Protein AF-A0A443SQJ3-F1 (afdb_monomer)

pLDDT: mean 76.63, std 19.07, range [29.03, 96.94]

Structure (mmCIF, N/CA/C/O backbone):
data_AF-A0A443SQJ3-F1
#
_entry.id   AF-A0A443SQJ3-F1
#
loop_
_atom_site.group_PDB
_atom_site.id
_atom_site.type_symbol
_atom_site.label_atom_id
_atom_site.label_alt_id
_atom_site.label_comp_id
_atom_site.label_asym_id
_atom_site.label_entity_id
_atom_site.label_seq_id
_atom_site.pdbx_PDB_ins_code
_atom_site.Cartn_x
_atom_site.Cartn_y
_atom_site.Cartn_z
_atom_site.occupancy
_atom_site.B_iso_or_equiv
_atom_site.auth_seq_id
_atom_site.auth_comp_id
_atom_site.auth_asym_id
_atom_site.auth_atom_id
_atom_site.pdbx_PDB_model_num
ATOM 1 N N . ILE A 1 1 ? -38.646 -30.887 42.861 1.00 41.41 1 ILE A N 1
ATOM 2 C CA . ILE A 1 1 ? -37.937 -29.645 42.473 1.00 41.41 1 ILE A CA 1
ATOM 3 C C . ILE A 1 1 ? -37.355 -29.919 41.101 1.00 41.41 1 ILE A C 1
ATOM 5 O O . ILE A 1 1 ? -36.370 -30.635 40.995 1.00 41.41 1 ILE A O 1
ATOM 9 N N . ASP A 1 2 ? -38.079 -29.500 40.069 1.00 46.09 2 ASP A N 1
ATOM 10 C CA . ASP A 1 2 ? -37.746 -29.783 38.676 1.00 46.09 2 ASP A CA 1
ATOM 11 C C . ASP A 1 2 ? -36.575 -28.879 38.263 1.00 46.09 2 ASP A C 1
ATOM 13 O O . ASP A 1 2 ? -36.694 -27.649 38.228 1.00 46.09 2 ASP A O 1
ATOM 17 N N . SER A 1 3 ? -35.395 -29.471 38.081 1.00 52.53 3 SER A N 1
ATOM 18 C CA . SER A 1 3 ? -34.182 -28.743 37.728 1.00 52.53 3 SER A CA 1
ATOM 19 C C . SER A 1 3 ? -34.271 -28.334 36.261 1.00 52.53 3 SER A C 1
ATOM 21 O O . SER A 1 3 ? -34.024 -29.123 35.351 1.00 52.53 3 SER A O 1
ATOM 23 N N . LYS A 1 4 ? -34.632 -27.067 36.018 1.00 55.56 4 LYS A N 1
ATOM 24 C CA . LYS A 1 4 ? -34.579 -26.449 34.687 1.00 55.56 4 LYS A CA 1
ATOM 25 C C . LYS A 1 4 ? -33.174 -26.628 34.110 1.00 55.56 4 LYS A C 1
ATOM 27 O O . LYS A 1 4 ? -32.253 -25.881 34.434 1.00 55.56 4 LYS A O 1
ATOM 32 N N . LYS A 1 5 ? -33.021 -27.623 33.237 1.00 59.75 5 LYS A N 1
ATOM 33 C CA . LYS A 1 5 ? -31.816 -27.857 32.447 1.00 59.75 5 LYS A CA 1
ATOM 34 C C . LYS A 1 5 ? -31.675 -26.661 31.507 1.00 59.75 5 LYS A C 1
ATOM 36 O O . LYS A 1 5 ? -32.382 -26.564 30.504 1.00 59.75 5 LYS A O 1
ATOM 41 N N . GLY A 1 6 ? -30.835 -25.699 31.890 1.00 59.88 6 GLY A N 1
ATOM 42 C CA . GLY A 1 6 ? -30.544 -24.531 31.067 1.00 59.88 6 GLY A CA 1
ATOM 43 C C . GLY A 1 6 ? -30.129 -24.989 29.672 1.00 59.88 6 GLY A C 1
ATOM 44 O O . GLY A 1 6 ? -29.324 -25.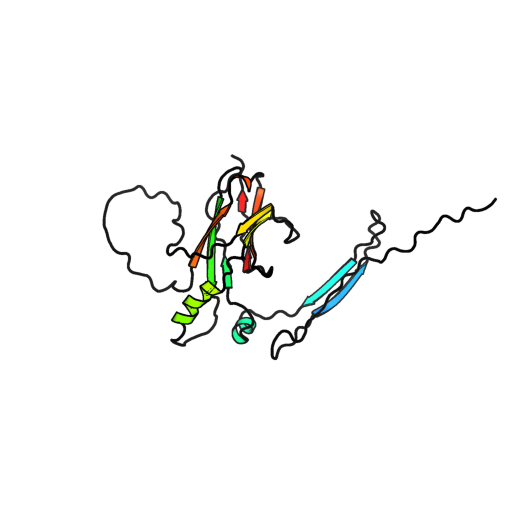913 29.540 1.00 59.88 6 GLY A O 1
ATOM 45 N N . ARG A 1 7 ? -30.715 -24.390 28.627 1.00 62.28 7 ARG A N 1
ATOM 46 C CA . ARG A 1 7 ? -30.318 -24.645 27.236 1.00 62.28 7 ARG A CA 1
ATOM 47 C C . ARG A 1 7 ? -28.832 -24.313 27.101 1.00 62.28 7 ARG A C 1
ATOM 49 O O . ARG A 1 7 ? -28.468 -23.145 27.013 1.00 62.28 7 ARG A O 1
ATOM 56 N N . SER A 1 8 ? -27.988 -25.339 27.100 1.00 61.91 8 SER A N 1
ATOM 57 C CA . SER A 1 8 ? -26.593 -25.194 26.707 1.00 61.91 8 SER A CA 1
ATOM 58 C C . SER A 1 8 ? -26.569 -24.806 25.231 1.00 61.91 8 SER A C 1
ATOM 60 O O . SER A 1 8 ? -27.246 -25.432 24.406 1.00 61.91 8 SER A O 1
ATOM 62 N N . ARG A 1 9 ? -25.865 -23.719 24.906 1.00 64.25 9 ARG A N 1
ATOM 63 C CA . ARG A 1 9 ? -25.652 -23.319 23.514 1.00 64.25 9 ARG A CA 1
ATOM 64 C C . ARG A 1 9 ? -24.856 -24.423 22.824 1.00 64.25 9 ARG A C 1
ATOM 66 O O . ARG A 1 9 ? -23.952 -25.004 23.420 1.00 64.25 9 ARG A O 1
ATOM 73 N N . ARG A 1 10 ? -25.193 -24.715 21.566 1.00 59.62 10 ARG A N 1
ATOM 74 C CA . ARG A 1 10 ? -24.329 -25.561 20.733 1.00 59.62 10 ARG A CA 1
ATOM 75 C C . ARG A 1 10 ? -22.951 -24.890 20.685 1.00 59.62 10 ARG A C 1
ATOM 77 O O . ARG A 1 10 ? -22.932 -23.671 20.511 1.00 59.62 10 ARG A O 1
ATOM 84 N N . PRO A 1 11 ? -21.841 -25.630 20.852 1.00 57.38 11 PRO A N 1
ATOM 85 C CA . PRO A 1 11 ? -20.515 -25.056 20.682 1.00 57.38 11 PRO A CA 1
ATOM 86 C C . PRO A 1 11 ? -20.463 -24.335 19.334 1.00 57.38 11 PRO A C 1
ATOM 88 O O . PRO A 1 11 ? -20.783 -24.936 18.305 1.00 57.38 11 PRO A O 1
ATOM 91 N N . ALA A 1 12 ? -20.145 -23.042 19.352 1.00 57.81 12 ALA A N 1
ATOM 92 C CA . ALA A 1 12 ? -19.834 -22.326 18.127 1.00 57.81 12 ALA A CA 1
ATOM 93 C C . ALA A 1 12 ? -18.580 -22.963 17.511 1.00 57.81 12 ALA A C 1
ATOM 95 O O . ALA A 1 12 ? -17.731 -23.502 18.227 1.00 57.81 12 ALA A O 1
ATOM 96 N N . PHE A 1 13 ? -18.484 -22.957 16.182 1.00 56.97 13 PHE A N 1
ATOM 97 C CA . PHE A 1 13 ? -17.264 -23.389 15.511 1.00 56.97 13 PHE A CA 1
ATOM 98 C C . PHE A 1 13 ? -16.096 -22.562 16.056 1.00 56.97 13 PHE A C 1
ATOM 100 O O . PHE A 1 13 ? -16.184 -21.339 16.106 1.00 56.97 13 PHE A O 1
ATOM 107 N N . THR A 1 14 ? -15.036 -23.232 16.508 1.00 64.31 14 THR A N 1
ATOM 108 C CA . THR A 1 14 ? -13.806 -22.562 16.936 1.00 64.31 14 THR A CA 1
ATOM 109 C C . THR A 1 14 ? -13.259 -21.730 15.784 1.00 64.31 14 THR A C 1
ATOM 111 O O . THR A 1 14 ? -13.355 -22.161 14.630 1.00 64.31 14 THR A O 1
ATOM 114 N N . ASP A 1 15 ? -12.636 -20.596 16.089 1.00 78.06 15 ASP A N 1
ATOM 115 C CA . ASP A 1 15 ? -11.872 -19.841 15.099 1.00 78.06 15 ASP A CA 1
ATOM 116 C C . ASP A 1 15 ? -10.777 -20.754 14.503 1.00 78.06 15 ASP A C 1
ATOM 118 O O . ASP A 1 15 ? -10.242 -21.642 15.182 1.00 78.06 15 ASP A O 1
ATOM 122 N N . ARG A 1 16 ? -10.500 -20.623 13.198 1.00 85.69 16 ARG A N 1
ATOM 123 C CA . ARG A 1 16 ? -9.554 -21.484 12.465 1.00 85.69 16 ARG A CA 1
ATOM 124 C C . ARG A 1 16 ? -8.682 -20.652 11.545 1.00 85.69 16 ARG A C 1
ATOM 126 O O . ARG A 1 16 ? -9.194 -19.836 10.786 1.00 85.69 16 ARG A O 1
ATOM 133 N N . ILE A 1 17 ? -7.385 -20.943 11.549 1.00 89.50 17 ILE A N 1
ATOM 134 C CA . ILE A 1 17 ? -6.459 -20.430 10.536 1.00 89.50 17 ILE A CA 1
ATOM 135 C C . ILE A 1 17 ? -6.407 -21.454 9.405 1.00 89.50 17 ILE A C 1
ATOM 137 O O . ILE A 1 17 ? -5.901 -22.563 9.578 1.00 89.50 17 ILE A O 1
ATOM 141 N N . LEU A 1 18 ? -6.967 -21.088 8.254 1.00 90.12 18 LEU A N 1
ATOM 142 C CA . LEU A 1 18 ? -6.898 -21.882 7.032 1.00 90.12 18 LEU A CA 1
ATOM 143 C C . LEU A 1 18 ? -5.793 -21.317 6.142 1.00 90.12 18 LEU A C 1
ATOM 145 O O . LEU A 1 18 ? -5.724 -20.111 5.926 1.00 90.12 18 LEU A O 1
ATOM 149 N N . TYR A 1 19 ? -4.950 -22.190 5.602 1.00 90.50 19 TYR A N 1
ATOM 150 C CA . TYR A 1 19 ? -3.896 -21.808 4.669 1.00 90.50 19 TYR A CA 1
ATOM 151 C C . TYR A 1 19 ? -3.825 -22.810 3.516 1.00 90.50 19 TYR A C 1
ATOM 153 O O . TYR A 1 19 ? -4.195 -23.978 3.653 1.00 90.50 19 TYR A O 1
ATOM 161 N N . ARG A 1 20 ? -3.354 -22.345 2.358 1.00 89.19 20 ARG A N 1
ATOM 162 C CA . ARG A 1 20 ? -3.164 -23.163 1.159 1.00 89.19 20 ARG A CA 1
ATOM 163 C C . ARG A 1 20 ? -1.848 -22.788 0.502 1.00 89.19 20 ARG A C 1
ATOM 165 O O . ARG A 1 20 ? -1.594 -21.619 0.238 1.00 89.19 20 ARG A O 1
ATOM 172 N N . VAL A 1 21 ? -1.049 -23.799 0.180 1.00 87.31 21 VAL A N 1
ATOM 173 C CA . VAL A 1 21 ? 0.125 -23.645 -0.681 1.00 87.31 21 VAL A CA 1
ATOM 174 C C . VAL A 1 21 ? -0.259 -24.107 -2.071 1.00 87.31 21 VAL A C 1
ATOM 176 O O . VAL A 1 21 ? -0.787 -25.205 -2.235 1.00 87.31 21 VAL A O 1
ATOM 179 N N . ASN A 1 22 ? 0.026 -23.286 -3.074 1.00 85.88 22 ASN A N 1
ATOM 180 C CA . ASN A 1 22 ? 0.014 -23.722 -4.461 1.00 85.88 22 ASN A CA 1
ATOM 181 C C . ASN A 1 22 ? 1.461 -24.084 -4.830 1.00 85.88 22 ASN A C 1
ATOM 183 O O . ASN A 1 22 ? 2.243 -23.188 -5.138 1.00 85.88 22 ASN A O 1
ATOM 187 N N . PRO A 1 23 ? 1.870 -25.366 -4.750 1.00 84.50 23 PRO A N 1
ATOM 188 C CA . PRO A 1 23 ? 3.271 -25.736 -4.928 1.00 84.50 23 PRO A CA 1
ATOM 189 C C . PRO A 1 23 ? 3.766 -25.495 -6.355 1.00 84.50 23 PRO A C 1
ATOM 191 O O . PRO A 1 23 ? 4.951 -25.279 -6.539 1.00 84.50 23 PRO A O 1
ATOM 194 N N . HIS A 1 24 ? 2.882 -25.503 -7.354 1.00 83.69 24 HIS A N 1
ATOM 195 C CA . HIS A 1 24 ? 3.236 -25.478 -8.777 1.00 83.69 24 HIS A CA 1
ATOM 196 C C . HIS A 1 24 ? 2.950 -24.131 -9.453 1.00 83.69 24 HIS A C 1
ATOM 198 O O . HIS A 1 24 ? 2.534 -24.100 -10.604 1.00 83.69 24 HIS A O 1
ATOM 204 N N . VAL A 1 25 ? 3.117 -23.020 -8.730 1.00 78.94 25 VAL A N 1
ATOM 205 C CA . VAL A 1 25 ? 2.960 -21.673 -9.316 1.00 78.94 25 VAL A CA 1
ATOM 206 C C . VAL A 1 25 ? 4.107 -21.350 -10.273 1.00 78.94 25 VAL A C 1
ATOM 208 O O . VAL A 1 25 ? 3.897 -20.673 -11.273 1.00 78.94 25 VAL A O 1
ATOM 211 N N . TYR A 1 26 ? 5.306 -21.860 -9.990 1.00 73.19 26 TYR A N 1
ATOM 212 C CA . TYR A 1 26 ? 6.505 -21.586 -10.768 1.00 73.19 26 TYR A CA 1
ATOM 213 C C . TYR A 1 26 ? 6.994 -22.845 -11.474 1.00 73.19 26 TYR A C 1
ATOM 215 O O . TYR A 1 26 ? 6.991 -23.939 -10.898 1.00 73.19 26 TYR A O 1
ATOM 223 N N . ASN A 1 27 ? 7.446 -22.679 -12.716 1.00 68.69 27 ASN A N 1
ATOM 224 C CA . ASN A 1 27 ? 8.119 -23.747 -13.444 1.00 68.69 27 ASN A CA 1
ATOM 225 C C . ASN A 1 27 ? 9.408 -24.112 -12.696 1.00 68.69 27 ASN A C 1
ATOM 227 O O . ASN A 1 27 ? 10.147 -23.238 -12.247 1.00 68.69 27 ASN A O 1
ATOM 231 N N . ASP A 1 28 ? 9.622 -25.411 -12.496 1.00 73.94 28 ASP A N 1
ATOM 232 C CA . ASP A 1 28 ? 10.800 -25.997 -11.842 1.00 73.94 28 ASP A CA 1
ATOM 233 C C . ASP A 1 28 ? 11.038 -25.635 -10.366 1.00 73.94 28 ASP A C 1
ATOM 235 O O . ASP A 1 28 ? 11.974 -26.159 -9.755 1.00 73.94 28 ASP A O 1
ATOM 239 N N . VAL A 1 29 ? 10.168 -24.833 -9.736 1.00 76.00 29 VAL A N 1
ATOM 240 C CA . VAL A 1 29 ? 10.267 -24.547 -8.300 1.00 76.00 29 VAL A CA 1
ATOM 241 C C . VAL A 1 29 ? 8.976 -24.828 -7.556 1.00 76.00 29 VAL A C 1
ATOM 243 O O . VAL A 1 29 ? 7.921 -24.267 -7.839 1.00 76.00 29 VAL A O 1
ATOM 246 N N . LYS A 1 30 ? 9.095 -25.672 -6.525 1.00 81.56 30 LYS A N 1
ATOM 247 C CA . LYS A 1 30 ? 7.986 -25.999 -5.636 1.00 81.56 30 LYS A CA 1
ATOM 248 C C . LYS A 1 30 ? 7.953 -25.076 -4.428 1.00 81.56 30 LYS A C 1
ATOM 250 O O . LYS A 1 30 ? 8.874 -25.090 -3.610 1.00 81.56 30 LYS A O 1
ATOM 255 N N . LEU A 1 31 ? 6.864 -24.325 -4.285 1.00 83.94 31 LEU A N 1
ATOM 256 C CA . LEU A 1 31 ? 6.596 -23.577 -3.059 1.00 83.94 31 LEU A CA 1
ATOM 257 C C . LEU A 1 31 ? 6.303 -24.541 -1.908 1.00 83.94 31 LEU A C 1
ATOM 259 O O . LEU A 1 31 ? 5.593 -25.535 -2.071 1.00 83.94 31 LEU A O 1
ATOM 263 N N . HIS A 1 32 ? 6.848 -24.228 -0.736 1.00 86.31 32 HIS A N 1
ATOM 264 C CA . HIS A 1 32 ? 6.658 -25.013 0.476 1.00 86.31 32 HIS A CA 1
ATOM 265 C C . HIS A 1 32 ? 6.460 -24.089 1.678 1.00 86.31 32 HIS A C 1
ATOM 267 O O . HIS A 1 32 ? 7.262 -23.185 1.917 1.00 86.31 32 HIS A O 1
ATOM 273 N N . MET A 1 33 ? 5.416 -24.365 2.454 1.00 90.56 33 MET A N 1
ATOM 274 C CA . MET A 1 33 ? 5.114 -23.714 3.726 1.00 90.56 33 MET A CA 1
ATOM 275 C C . MET A 1 33 ? 4.930 -24.805 4.770 1.00 90.56 33 MET A C 1
ATOM 277 O O . MET A 1 33 ? 4.185 -25.755 4.537 1.00 90.56 33 MET A O 1
ATOM 281 N N . ASN A 1 34 ? 5.609 -24.669 5.903 1.00 92.69 34 ASN A N 1
ATOM 282 C CA . ASN A 1 34 ? 5.476 -25.589 7.023 1.00 92.69 34 ASN A CA 1
ATOM 283 C C . ASN A 1 34 ? 4.782 -24.887 8.190 1.00 92.69 34 ASN A C 1
ATOM 285 O O . ASN A 1 34 ? 5.238 -23.821 8.596 1.00 92.69 34 ASN A O 1
ATOM 289 N N . GLN A 1 35 ? 3.724 -25.479 8.738 1.00 94.81 35 GLN A N 1
ATOM 290 C CA . GLN A 1 35 ? 3.142 -25.023 9.998 1.00 94.81 35 GLN A CA 1
ATOM 291 C C . GLN A 1 35 ? 3.982 -25.592 11.142 1.00 94.81 35 GLN A C 1
ATOM 293 O O . GLN A 1 35 ? 4.083 -26.806 11.295 1.00 94.81 35 GLN A O 1
ATOM 298 N N . LEU A 1 36 ? 4.626 -24.715 11.904 1.00 96.06 36 LEU A N 1
ATOM 299 C CA . LEU A 1 36 ? 5.490 -25.093 13.018 1.00 96.06 36 LEU A CA 1
ATOM 300 C C . LEU A 1 36 ? 4.695 -25.248 14.314 1.00 96.06 36 LEU A C 1
ATOM 302 O O . LEU A 1 36 ? 4.923 -26.190 15.065 1.00 96.06 36 LEU A O 1
ATOM 306 N N . GLU A 1 37 ? 3.755 -24.337 14.560 1.00 96.44 37 GLU A N 1
ATOM 307 C CA . GLU A 1 37 ? 2.953 -24.307 15.782 1.00 96.44 37 GLU A CA 1
ATOM 308 C C . GLU A 1 37 ? 1.511 -23.922 15.452 1.00 96.44 37 GLU A C 1
ATOM 310 O O . GLU A 1 37 ? 1.270 -23.142 14.530 1.00 96.44 37 GLU A O 1
ATOM 315 N N . TYR A 1 38 ? 0.559 -24.453 16.217 1.00 94.31 38 TYR A N 1
ATOM 316 C CA . TYR A 1 38 ? -0.837 -24.025 16.224 1.00 94.31 38 TYR A CA 1
ATOM 317 C C . TYR A 1 38 ? -1.342 -24.064 17.662 1.00 94.31 38 TYR A C 1
ATOM 319 O O . TYR A 1 38 ? -1.307 -25.118 18.301 1.00 94.31 38 TYR A O 1
ATOM 327 N N . ALA A 1 39 ? -1.811 -22.932 18.173 1.00 91.56 39 ALA A N 1
ATOM 328 C CA . ALA A 1 39 ? -2.245 -22.799 19.554 1.00 91.56 39 ALA A CA 1
ATOM 329 C C . ALA A 1 39 ? -3.611 -22.118 19.648 1.00 91.56 39 ALA A C 1
ATOM 331 O O . ALA A 1 39 ? -4.003 -21.316 18.803 1.00 91.56 39 ALA A O 1
ATOM 332 N N . SER A 1 40 ? -4.338 -22.451 20.708 1.00 89.56 40 SER A N 1
ATOM 333 C CA . SER A 1 40 ? -5.588 -21.800 21.096 1.00 89.56 40 SER A CA 1
ATOM 334 C C . SER A 1 40 ? -5.422 -21.173 22.473 1.00 89.56 40 SER A C 1
ATOM 336 O O . SER A 1 40 ? -4.954 -21.844 23.396 1.00 89.56 40 SER A O 1
ATOM 338 N N . HIS A 1 41 ? -5.859 -19.929 22.619 1.00 89.44 41 HIS A N 1
ATOM 339 C CA . HIS A 1 41 ? -5.626 -19.117 23.808 1.00 89.44 41 HIS A CA 1
ATOM 340 C C . HIS A 1 41 ? -6.865 -19.086 24.713 1.00 89.44 41 HIS A C 1
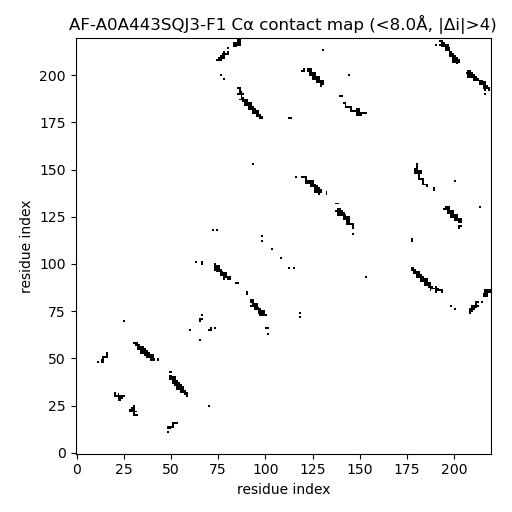ATOM 342 O O . HIS A 1 41 ? -7.711 -18.188 24.640 1.00 89.44 41 HIS A O 1
ATOM 348 N N . TYR A 1 42 ? -7.007 -20.108 25.561 1.00 86.25 42 TYR A N 1
ATOM 349 C CA . TYR A 1 42 ? -8.156 -20.265 26.467 1.00 86.25 42 TYR A CA 1
ATOM 350 C C . TYR A 1 42 ? -8.164 -19.276 27.641 1.00 86.25 42 TYR A C 1
ATOM 352 O O . TYR A 1 42 ? -9.197 -19.095 28.292 1.00 86.25 42 TYR A O 1
ATOM 360 N N . GLU A 1 43 ? -7.031 -18.635 27.914 1.00 88.88 43 GLU A N 1
ATOM 361 C CA . GLU A 1 43 ? -6.864 -17.598 28.927 1.00 88.88 43 GLU A CA 1
ATOM 362 C C . GLU A 1 43 ? -7.730 -16.358 28.653 1.00 88.88 43 GLU A C 1
ATOM 364 O O . GLU A 1 43 ? -8.153 -15.687 29.599 1.00 88.88 43 GLU A O 1
ATOM 369 N N . TYR A 1 44 ? -8.088 -16.097 27.390 1.00 85.12 44 TYR A N 1
ATOM 370 C CA . TYR A 1 44 ? -8.975 -14.998 27.012 1.00 85.12 44 TYR A CA 1
ATOM 371 C C . TYR A 1 44 ? -10.437 -15.344 27.318 1.00 85.12 44 TYR A C 1
ATOM 373 O O . TYR A 1 44 ? -11.045 -16.241 26.725 1.00 85.12 44 TYR A O 1
ATOM 381 N N . LYS A 1 45 ? -11.030 -14.607 28.265 1.00 84.81 45 LYS A N 1
ATOM 382 C CA . LYS A 1 45 ? -12.393 -14.850 28.780 1.00 84.81 45 LYS A CA 1
ATOM 383 C C . LYS A 1 45 ? -13.422 -13.787 28.391 1.00 84.81 45 LYS A C 1
ATOM 385 O O . LYS A 1 45 ? -14.581 -13.926 28.761 1.00 84.81 45 LYS A O 1
ATOM 390 N N . GLN A 1 46 ? -13.014 -12.748 27.661 1.00 82.38 46 GLN A N 1
ATOM 391 C CA . GLN A 1 46 ? -13.896 -11.639 27.266 1.00 82.38 46 GLN A CA 1
ATOM 392 C C . GLN A 1 46 ? -14.943 -12.043 26.214 1.00 82.38 46 GLN A C 1
ATOM 394 O O . GLN A 1 46 ? -16.000 -11.425 26.149 1.00 82.38 46 GLN A O 1
ATOM 399 N N . SER A 1 47 ? -14.668 -13.089 25.429 1.00 80.38 47 SER A N 1
ATOM 400 C CA . SER A 1 47 ? -15.566 -13.653 24.417 1.00 80.38 47 SER A CA 1
ATOM 401 C C . SER A 1 47 ? -15.663 -15.178 24.562 1.00 80.38 47 SER A C 1
ATOM 403 O O . SER A 1 47 ? -14.780 -15.832 25.138 1.00 80.38 47 SER A O 1
ATOM 405 N N . ASP A 1 48 ? -16.751 -15.758 24.060 1.00 76.50 48 ASP A N 1
ATOM 406 C CA . ASP A 1 48 ? -16.916 -17.203 23.885 1.00 76.50 48 ASP A CA 1
ATOM 407 C C . ASP A 1 48 ? -16.099 -17.749 22.700 1.00 76.50 48 ASP A C 1
ATOM 409 O O . ASP A 1 48 ? -15.761 -18.934 22.700 1.00 76.50 48 ASP A O 1
ATOM 413 N N . HIS A 1 49 ? -15.674 -16.880 21.778 1.00 78.44 49 HIS A N 1
ATOM 414 C CA . HIS A 1 49 ? -14.653 -17.170 20.770 1.00 78.44 49 HIS A CA 1
ATOM 415 C C . HIS A 1 49 ? -13.242 -17.087 21.369 1.00 78.44 49 HIS A C 1
ATOM 417 O O . HIS A 1 49 ? -12.928 -16.164 22.130 1.00 78.44 49 HIS A O 1
ATOM 423 N N . LYS A 1 50 ? -12.399 -18.086 21.069 1.00 83.31 50 LYS A N 1
ATOM 424 C CA . LYS A 1 50 ? -11.026 -18.192 21.587 1.00 83.31 50 LYS A CA 1
ATOM 425 C C . LYS A 1 50 ? -10.029 -17.879 20.480 1.00 83.31 50 LYS A C 1
ATOM 427 O O . LYS A 1 50 ? -10.044 -18.599 19.481 1.00 83.31 50 LYS A O 1
ATOM 432 N N . PRO A 1 51 ? -9.145 -16.879 20.671 1.00 89.00 51 PRO A N 1
ATOM 433 C CA . PRO A 1 51 ? -8.108 -16.585 19.700 1.00 89.00 51 PRO A CA 1
ATOM 434 C C . PRO A 1 51 ? -7.277 -17.830 19.400 1.00 89.00 51 PRO A C 1
ATOM 436 O O . PRO A 1 51 ? -6.954 -18.616 20.298 1.00 89.00 51 PRO A O 1
ATOM 439 N N . VAL A 1 52 ? -6.913 -17.984 18.134 1.00 92.25 52 VAL A N 1
ATOM 440 C CA . VAL A 1 52 ? -5.998 -19.021 17.662 1.00 92.25 52 VAL A CA 1
ATOM 441 C C . VAL A 1 52 ? -4.784 -18.362 17.026 1.00 92.25 52 VAL A C 1
ATOM 443 O O . VAL A 1 52 ? -4.907 -17.340 16.355 1.00 92.25 52 VAL A O 1
ATOM 446 N N . THR A 1 53 ? -3.610 -18.943 17.236 1.00 93.56 53 THR A N 1
ATOM 447 C CA . THR A 1 53 ? -2.359 -18.518 16.607 1.00 93.56 53 THR A CA 1
ATOM 448 C C . THR A 1 53 ? -1.742 -19.683 15.856 1.00 93.56 53 THR A C 1
ATOM 450 O O . THR A 1 53 ? -1.960 -20.851 16.180 1.00 93.56 53 THR A O 1
ATOM 453 N N . SER A 1 54 ? -0.990 -19.365 14.808 1.00 94.56 54 SER A N 1
ATOM 454 C CA . SER A 1 54 ? -0.258 -20.352 14.031 1.00 94.56 54 SER A CA 1
ATOM 455 C C . SER A 1 54 ? 1.059 -19.760 13.565 1.00 94.56 54 SER A C 1
ATOM 457 O O . SER A 1 54 ? 1.076 -18.664 13.006 1.00 94.56 54 SER A O 1
A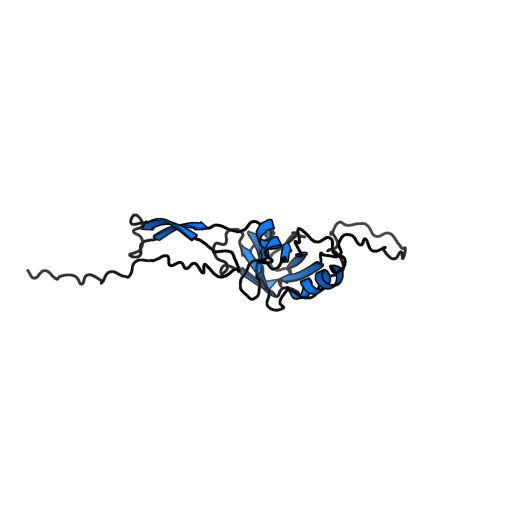TOM 459 N N . LEU A 1 55 ? 2.148 -20.498 13.753 1.00 95.69 55 LEU A N 1
ATOM 460 C CA . LEU A 1 55 ? 3.476 -20.120 13.284 1.00 95.69 55 LEU A CA 1
ATOM 461 C C . LEU A 1 55 ? 3.801 -20.886 12.004 1.00 95.69 55 LEU A C 1
ATOM 463 O O 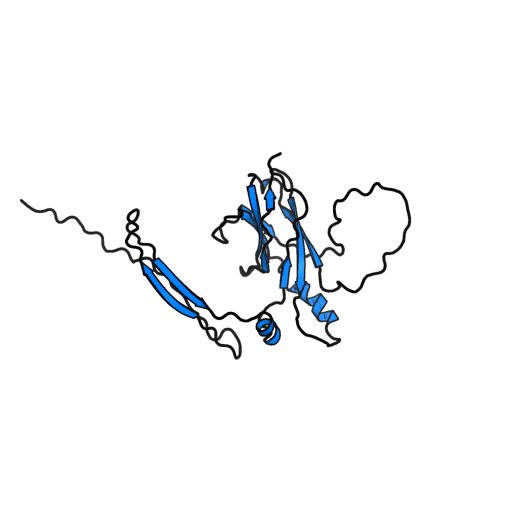. LEU A 1 55 ? 3.675 -22.109 11.963 1.00 95.69 55 LEU A O 1
ATOM 467 N N . PHE A 1 56 ? 4.258 -20.181 10.970 1.00 95.19 56 PHE A N 1
ATOM 468 C CA . PHE A 1 56 ? 4.626 -20.779 9.688 1.00 95.19 56 PHE A CA 1
ATOM 469 C C . PHE A 1 56 ? 6.082 -20.491 9.327 1.00 95.19 56 PHE A C 1
ATOM 471 O O . PHE A 1 56 ? 6.572 -19.379 9.499 1.00 95.19 56 PHE A O 1
ATOM 478 N N . SER A 1 57 ? 6.756 -21.485 8.751 1.00 93.88 57 SER A N 1
ATOM 479 C CA . SER A 1 57 ? 8.018 -21.320 8.036 1.00 93.88 57 SER A CA 1
ATOM 480 C C . SER A 1 57 ? 7.749 -21.313 6.536 1.00 93.88 57 SER A C 1
ATOM 482 O O . SER A 1 57 ? 7.241 -22.291 5.979 1.00 93.88 57 SER A O 1
ATOM 484 N N . VAL A 1 58 ? 8.100 -20.210 5.880 1.00 89.62 58 VAL A N 1
ATOM 485 C CA . VAL A 1 58 ? 7.959 -20.026 4.434 1.00 89.62 58 VAL A CA 1
ATOM 486 C C . VAL A 1 58 ? 9.346 -19.862 3.833 1.00 89.62 58 VAL A C 1
ATOM 488 O O . VAL A 1 58 ? 10.132 -19.033 4.290 1.00 89.62 58 VAL A O 1
ATOM 491 N N . LYS A 1 59 ? 9.656 -20.641 2.793 1.00 83.62 59 LYS A N 1
ATOM 492 C CA . LYS A 1 59 ? 10.854 -20.402 1.982 1.00 83.62 59 LYS A CA 1
ATOM 493 C C . LYS A 1 59 ? 10.509 -19.393 0.898 1.00 83.62 59 LYS A C 1
ATOM 495 O O . LYS A 1 59 ? 9.679 -19.679 0.040 1.00 83.62 59 LYS A O 1
ATOM 500 N N . ILE A 1 60 ? 11.158 -18.237 0.948 1.00 79.00 60 ILE A N 1
ATOM 501 C CA . ILE A 1 60 ? 11.068 -17.216 -0.094 1.00 79.00 60 ILE A CA 1
ATOM 502 C C . ILE A 1 60 ? 12.299 -17.283 -0.992 1.00 79.00 60 ILE A C 1
ATOM 504 O O . ILE A 1 60 ? 13.380 -17.709 -0.575 1.00 79.00 60 ILE A O 1
ATOM 508 N N . PHE A 1 61 ? 12.133 -16.869 -2.238 1.00 78.31 61 PHE A N 1
ATOM 509 C CA . PHE A 1 61 ? 13.246 -16.716 -3.156 1.00 78.31 61 PHE A CA 1
ATOM 510 C C . PHE A 1 61 ? 14.099 -15.512 -2.770 1.00 78.31 61 PHE A C 1
ATOM 512 O O . PHE A 1 61 ? 13.595 -14.490 -2.309 1.00 78.31 61 PHE A O 1
ATOM 519 N N . THR A 1 62 ? 15.404 -15.608 -3.005 1.00 76.19 62 THR A N 1
ATOM 520 C CA . THR A 1 62 ? 16.262 -14.423 -2.961 1.00 76.19 62 THR A CA 1
ATOM 521 C C . THR A 1 62 ? 15.977 -13.541 -4.175 1.00 76.19 62 THR A C 1
ATOM 523 O O . THR A 1 62 ? 15.584 -14.047 -5.226 1.00 76.19 62 THR A O 1
ATOM 526 N N . LYS A 1 63 ? 16.263 -12.235 -4.077 1.00 70.94 63 LYS A N 1
ATOM 527 C CA . LYS A 1 63 ? 16.186 -11.309 -5.227 1.00 70.94 63 LYS A CA 1
ATOM 528 C C . LYS A 1 63 ? 16.937 -11.844 -6.452 1.00 70.94 63 LYS A C 1
ATOM 530 O O . LYS A 1 63 ? 16.469 -11.736 -7.579 1.00 70.94 63 LYS A O 1
ATOM 535 N N . LEU A 1 64 ? 18.086 -12.479 -6.213 1.00 72.38 64 LEU A N 1
ATOM 536 C CA . LEU A 1 64 ? 18.890 -13.109 -7.256 1.00 72.38 64 LEU A CA 1
ATOM 537 C C . LEU A 1 64 ? 18.158 -14.281 -7.930 1.00 72.38 64 LEU A C 1
ATOM 539 O O . LEU A 1 64 ? 18.162 -14.381 -9.154 1.00 72.38 64 LEU A O 1
ATOM 543 N N . ALA A 1 65 ? 17.529 -15.160 -7.145 1.00 76.25 65 ALA A N 1
ATOM 544 C CA . ALA A 1 65 ? 16.776 -16.295 -7.670 1.00 76.25 65 ALA A CA 1
ATOM 545 C C . ALA A 1 65 ? 15.512 -15.845 -8.420 1.00 76.25 65 ALA A C 1
ATOM 547 O O . ALA A 1 65 ? 15.275 -16.341 -9.518 1.00 76.25 65 ALA A O 1
ATOM 548 N N . MET A 1 66 ? 14.765 -14.871 -7.881 1.00 75.94 66 MET A N 1
ATOM 549 C CA . MET A 1 66 ? 13.602 -14.276 -8.558 1.00 75.94 66 MET A CA 1
ATOM 550 C C . MET A 1 66 ? 13.986 -13.693 -9.918 1.00 75.94 66 MET A C 1
ATOM 552 O O . MET A 1 66 ? 13.325 -13.967 -10.916 1.00 75.94 66 MET A O 1
ATOM 556 N N . ASN A 1 67 ? 15.098 -12.952 -9.978 1.00 69.25 67 ASN A N 1
ATOM 557 C CA . ASN A 1 67 ? 15.584 -12.354 -11.217 1.00 69.25 67 ASN A CA 1
ATOM 558 C C . ASN A 1 67 ? 16.036 -13.413 -12.237 1.00 69.25 67 ASN A C 1
ATOM 560 O O . ASN A 1 67 ? 15.608 -13.369 -13.389 1.00 69.25 67 ASN A O 1
ATOM 564 N N . LYS A 1 68 ? 16.845 -14.397 -11.815 1.00 72.25 68 LYS A N 1
ATOM 565 C CA . LYS A 1 68 ? 17.350 -15.467 -12.693 1.00 72.25 68 LYS A CA 1
ATOM 566 C C . LYS A 1 68 ? 16.231 -16.330 -13.279 1.00 72.25 68 LYS A C 1
ATOM 568 O O . LYS A 1 68 ? 16.351 -16.784 -14.410 1.00 72.25 68 LYS A O 1
ATOM 573 N N . LEU A 1 69 ? 15.180 -16.573 -12.502 1.00 73.50 69 LEU A N 1
ATOM 574 C CA . LEU A 1 69 ? 14.034 -17.388 -12.905 1.00 73.50 69 LEU A CA 1
ATOM 575 C C . LEU A 1 69 ? 12.909 -16.562 -13.553 1.00 73.50 69 LEU A C 1
ATOM 577 O O . LEU A 1 69 ? 11.890 -17.131 -13.923 1.00 73.50 69 LEU A O 1
ATOM 581 N N . HIS A 1 70 ? 13.093 -15.243 -13.687 1.00 68.94 70 HIS A N 1
ATOM 582 C CA . HIS A 1 70 ? 12.119 -14.305 -14.258 1.00 68.94 70 HIS A CA 1
ATOM 583 C C . HIS A 1 70 ? 10.741 -14.384 -13.566 1.00 68.94 70 HIS A C 1
ATOM 585 O O . HIS A 1 70 ? 9.704 -14.369 -14.223 1.00 68.94 70 HIS A O 1
ATOM 591 N N . LEU A 1 71 ? 10.740 -14.505 -12.230 1.00 67.25 71 LEU A N 1
ATOM 592 C CA . LEU A 1 71 ? 9.532 -14.728 -11.418 1.00 67.25 71 LEU A CA 1
ATOM 593 C C . LEU A 1 71 ? 8.880 -13.450 -10.875 1.00 67.25 71 LEU A C 1
ATOM 595 O O . LEU A 1 71 ? 7.741 -13.512 -10.423 1.00 67.25 71 LEU A O 1
ATOM 599 N N . GLU A 1 72 ? 9.581 -12.315 -10.889 1.00 64.50 72 GLU A N 1
ATOM 600 C CA . GLU A 1 72 ? 9.032 -11.013 -10.493 1.00 64.50 72 GLU A CA 1
ATOM 601 C C . GLU A 1 72 ? 8.992 -10.057 -11.674 1.00 64.50 72 GLU A C 1
ATOM 603 O O . GLU A 1 72 ? 9.907 -10.030 -12.504 1.00 64.50 72 GLU A O 1
ATOM 608 N N . GLU A 1 73 ? 7.972 -9.201 -11.677 1.00 61.97 73 GLU A N 1
ATOM 609 C CA . GLU A 1 73 ? 8.072 -7.915 -12.347 1.00 61.97 73 GLU A CA 1
ATOM 610 C C . GLU A 1 73 ? 9.137 -7.098 -11.602 1.00 61.97 73 GLU A C 1
ATOM 612 O O . GLU A 1 73 ? 8.992 -6.872 -10.401 1.00 61.97 73 GLU A O 1
ATOM 617 N N . PRO A 1 74 ? 10.226 -6.657 -12.254 1.00 69.25 74 PRO A N 1
ATOM 618 C CA . PRO A 1 74 ? 11.351 -6.025 -11.562 1.00 69.25 74 PRO A CA 1
ATOM 619 C C . PRO A 1 74 ? 11.050 -4.606 -11.029 1.00 69.25 74 PRO A C 1
ATOM 621 O O . PRO A 1 74 ? 11.979 -3.813 -10.875 1.00 69.25 74 PRO A O 1
ATOM 624 N N . ILE A 1 75 ? 9.774 -4.265 -10.794 1.00 78.88 75 ILE A N 1
ATOM 625 C CA . ILE A 1 75 ? 9.249 -2.950 -10.394 1.00 78.88 75 ILE A CA 1
ATOM 626 C C . ILE A 1 75 ? 9.455 -2.739 -8.907 1.00 78.88 75 ILE A C 1
ATOM 628 O O . ILE A 1 75 ? 8.860 -3.405 -8.066 1.00 78.88 75 ILE A O 1
ATOM 632 N N . ASN A 1 76 ? 10.287 -1.751 -8.592 1.00 84.31 76 ASN A N 1
ATOM 633 C CA . ASN A 1 76 ? 10.390 -1.206 -7.257 1.00 84.31 76 ASN A CA 1
ATOM 634 C C . ASN A 1 76 ? 9.877 0.235 -7.252 1.00 84.31 76 ASN A C 1
ATOM 636 O O . ASN A 1 76 ? 10.313 1.066 -8.053 1.00 84.31 76 ASN A O 1
ATOM 640 N N . VAL A 1 77 ? 8.956 0.519 -6.331 1.00 90.25 77 VAL A N 1
ATOM 641 C CA . VAL A 1 77 ? 8.460 1.871 -6.083 1.00 90.25 77 VAL A CA 1
ATOM 642 C C . VAL A 1 77 ? 9.130 2.406 -4.824 1.00 90.25 77 VAL A C 1
ATOM 644 O O . VAL A 1 77 ? 9.099 1.771 -3.771 1.00 90.25 77 VAL A O 1
ATOM 647 N N . THR A 1 78 ? 9.724 3.593 -4.914 1.00 92.19 78 THR A N 1
ATOM 648 C CA . THR A 1 78 ? 10.291 4.285 -3.750 1.00 92.19 78 THR A CA 1
ATOM 649 C C . THR A 1 78 ? 9.642 5.642 -3.555 1.00 92.19 78 THR A C 1
ATOM 651 O O . THR A 1 78 ? 9.381 6.369 -4.514 1.00 92.19 78 THR A O 1
ATOM 654 N N . PHE A 1 79 ? 9.415 5.980 -2.289 1.00 92.50 79 PHE A N 1
ATOM 655 C CA . PHE A 1 79 ? 8.838 7.244 -1.853 1.00 92.50 79 PHE A CA 1
ATOM 656 C C . PHE A 1 79 ? 9.901 8.066 -1.122 1.00 92.50 79 PHE A C 1
ATOM 658 O O . PHE A 1 79 ? 10.048 7.945 0.096 1.00 92.50 79 PHE A O 1
ATOM 665 N N . PRO A 1 80 ? 10.686 8.876 -1.839 1.00 86.88 80 PRO A N 1
ATOM 666 C CA . PRO A 1 80 ? 11.440 9.939 -1.198 1.00 86.88 80 PRO A CA 1
ATOM 667 C C . PRO A 1 80 ? 10.454 10.933 -0.573 1.00 86.88 80 PRO A C 1
ATOM 669 O O . PRO A 1 80 ? 9.580 11.477 -1.248 1.00 86.88 80 PRO A O 1
ATOM 672 N N . VAL A 1 81 ? 10.565 11.135 0.738 1.00 69.31 81 VAL A N 1
ATOM 673 C CA . VAL A 1 81 ? 9.707 12.084 1.448 1.00 69.31 81 VAL A CA 1
ATOM 674 C C . VAL A 1 81 ? 10.223 13.487 1.158 1.00 69.31 81 VAL A C 1
ATOM 676 O O . VAL A 1 81 ? 11.352 13.826 1.509 1.00 69.31 81 VAL A O 1
ATOM 679 N N . PHE A 1 82 ? 9.391 14.293 0.503 1.00 68.81 82 PHE A N 1
ATOM 680 C CA . PHE A 1 82 ? 9.671 15.698 0.238 1.00 68.81 82 PHE A CA 1
ATOM 681 C C . PHE A 1 82 ? 8.622 16.575 0.911 1.00 68.81 82 PHE A C 1
ATOM 683 O O . PHE A 1 82 ? 7.422 16.370 0.725 1.00 68.81 82 PHE A O 1
ATOM 690 N N . GLY A 1 83 ? 9.097 17.600 1.615 1.00 68.50 83 GLY A N 1
ATOM 691 C CA . GLY A 1 83 ? 8.258 18.643 2.192 1.00 68.50 83 GLY A CA 1
ATOM 692 C C . GLY A 1 83 ? 7.565 18.253 3.496 1.00 68.50 83 GLY A C 1
ATOM 693 O O . GLY A 1 83 ? 7.524 17.092 3.896 1.00 68.50 83 GLY A O 1
ATOM 694 N N . ASN A 1 84 ? 7.008 19.271 4.146 1.00 80.75 84 ASN A N 1
ATOM 695 C CA . ASN A 1 84 ? 6.239 19.129 5.375 1.00 80.75 84 ASN A CA 1
ATOM 696 C C . ASN A 1 84 ? 4.758 19.073 5.003 1.00 80.75 84 ASN A C 1
ATOM 698 O O . ASN A 1 84 ? 4.239 19.993 4.366 1.00 80.75 84 ASN A O 1
ATOM 702 N N . TRP A 1 85 ? 4.091 17.976 5.352 1.00 90.19 85 TRP A N 1
ATOM 703 C CA . TRP A 1 85 ? 2.660 17.826 5.119 1.00 90.19 85 TRP A CA 1
ATOM 704 C C . TRP A 1 85 ? 1.896 18.481 6.262 1.00 90.19 85 TRP A C 1
ATOM 706 O O . TRP A 1 85 ? 2.232 18.285 7.428 1.00 90.19 85 TRP A O 1
ATOM 716 N N . CYS A 1 86 ? 0.846 19.226 5.934 1.00 91.19 86 CYS A N 1
ATOM 717 C CA . CYS A 1 86 ? -0.038 19.835 6.920 1.00 91.19 86 CYS A CA 1
ATOM 718 C C . CYS A 1 86 ? -1.469 19.375 6.678 1.00 91.19 86 CYS A C 1
ATOM 720 O O . CYS A 1 86 ? -1.874 19.147 5.536 1.00 91.19 86 CYS A O 1
ATOM 722 N N . VAL A 1 87 ? -2.246 19.298 7.751 1.00 92.62 87 VAL A N 1
ATOM 723 C CA . VAL A 1 87 ? -3.692 19.085 7.645 1.00 92.62 87 VAL A CA 1
ATOM 724 C C . VAL A 1 87 ? -4.364 20.197 6.828 1.00 92.62 87 VAL A C 1
ATOM 726 O O . VAL A 1 87 ? -3.922 21.351 6.843 1.00 92.62 87 VAL A O 1
ATOM 729 N N . TYR A 1 88 ? -5.446 19.846 6.128 1.00 91.31 88 TYR A N 1
ATOM 730 C CA . TYR A 1 88 ? -6.245 20.756 5.294 1.00 91.31 88 TYR A CA 1
ATOM 731 C C . TYR A 1 88 ? -5.460 21.446 4.164 1.00 91.31 88 TYR A C 1
ATOM 733 O O . TYR A 1 88 ? -5.768 22.579 3.790 1.00 91.31 88 TYR A O 1
ATOM 741 N N . ARG A 1 89 ? -4.415 20.798 3.636 1.00 90.50 89 ARG A N 1
ATOM 742 C CA . ARG A 1 89 ? -3.665 21.275 2.468 1.00 90.50 89 ARG A CA 1
ATOM 743 C C . ARG A 1 89 ? -3.446 20.153 1.474 1.00 90.50 89 ARG A C 1
ATOM 745 O O . ARG A 1 89 ? -3.263 19.001 1.862 1.00 90.50 89 ARG A O 1
ATOM 752 N N . ASP A 1 90 ? -3.409 20.523 0.201 1.00 91.50 90 ASP A N 1
ATOM 753 C CA . ASP A 1 90 ? -2.992 19.613 -0.853 1.00 91.50 90 ASP A CA 1
ATOM 754 C C . ASP A 1 90 ? -1.583 19.095 -0.569 1.00 91.50 90 ASP A C 1
ATOM 756 O O . ASP A 1 90 ? -0.644 19.858 -0.319 1.00 91.50 90 ASP A O 1
ATOM 760 N N . ALA A 1 91 ? -1.437 17.780 -0.643 1.00 90.00 91 ALA A N 1
ATOM 761 C CA . ALA A 1 91 ? -0.194 17.095 -0.363 1.00 90.00 91 ALA A CA 1
ATOM 762 C C . ALA A 1 91 ? 0.308 16.407 -1.629 1.00 90.00 91 ALA A C 1
ATOM 764 O O . ALA A 1 91 ? -0.323 15.505 -2.180 1.00 90.00 91 ALA A O 1
ATOM 765 N N . THR A 1 92 ? 1.460 16.856 -2.119 1.00 90.94 92 THR A N 1
ATOM 766 C CA . THR A 1 92 ? 2.100 16.255 -3.287 1.00 90.94 92 THR A CA 1
ATOM 767 C C . THR A 1 92 ? 2.991 15.097 -2.855 1.00 90.94 92 THR A C 1
ATOM 769 O O . THR A 1 92 ? 3.903 15.277 -2.050 1.00 90.94 92 THR A O 1
ATOM 772 N N . VAL A 1 93 ? 2.783 13.932 -3.462 1.00 91.38 93 VAL A N 1
ATOM 773 C CA . VAL A 1 93 ? 3.706 12.799 -3.394 1.00 91.38 93 VAL A CA 1
ATOM 774 C C . VAL A 1 93 ? 4.515 12.749 -4.671 1.00 91.38 93 VAL A C 1
ATOM 776 O O . VAL A 1 93 ? 3.960 12.714 -5.770 1.00 91.38 93 VAL A O 1
ATOM 779 N N . TRP A 1 94 ? 5.828 12.654 -4.508 1.00 92.06 94 TRP A N 1
ATOM 780 C CA . TRP A 1 94 ? 6.715 12.199 -5.563 1.00 92.06 94 TRP A CA 1
ATOM 781 C C . TRP A 1 94 ? 7.180 10.785 -5.260 1.00 92.06 94 TRP A C 1
ATOM 783 O O . TRP A 1 94 ? 7.542 10.465 -4.129 1.00 92.06 94 TRP A O 1
ATOM 793 N N . TYR A 1 95 ? 7.199 9.947 -6.285 1.00 91.81 95 TYR A N 1
ATOM 794 C CA . TYR A 1 95 ? 7.716 8.592 -6.187 1.00 91.81 95 TYR A CA 1
ATOM 795 C C . TYR A 1 95 ? 8.555 8.257 -7.410 1.00 91.81 95 TYR A C 1
ATOM 797 O O . TYR A 1 95 ? 8.403 8.849 -8.484 1.00 91.81 95 TYR A O 1
ATOM 805 N N . ARG A 1 96 ? 9.482 7.320 -7.230 1.00 89.50 96 ARG A N 1
ATOM 806 C CA . ARG A 1 96 ? 10.302 6.782 -8.312 1.00 89.50 96 ARG A CA 1
ATOM 807 C C . ARG A 1 96 ? 9.874 5.366 -8.580 1.00 89.50 96 ARG A C 1
ATOM 809 O O . ARG A 1 96 ? 9.673 4.596 -7.641 1.00 89.50 96 ARG A O 1
ATOM 816 N N . VAL A 1 97 ? 9.831 5.029 -9.857 1.00 86.50 97 VAL A N 1
ATOM 817 C CA . VAL A 1 97 ? 9.725 3.647 -10.296 1.00 86.50 97 VAL A CA 1
ATOM 818 C C . VAL A 1 97 ? 11.039 3.265 -10.952 1.00 86.50 97 VAL A C 1
ATOM 820 O O . VAL A 1 97 ? 11.508 3.948 -11.869 1.00 86.50 97 VAL A O 1
ATOM 823 N N . SER A 1 98 ? 11.655 2.205 -10.437 1.00 80.44 98 SER A N 1
ATOM 824 C CA . SER A 1 98 ? 12.919 1.673 -10.931 1.00 80.44 98 SER A CA 1
ATOM 825 C C . SER A 1 98 ? 12.784 0.197 -11.283 1.00 80.44 98 SER A C 1
ATOM 827 O O . SER A 1 98 ? 11.993 -0.547 -10.699 1.00 80.44 98 SER A O 1
ATOM 829 N N . CYS A 1 99 ? 13.561 -0.209 -12.284 1.00 72.06 99 CYS A N 1
ATOM 830 C CA . CYS A 1 99 ? 13.689 -1.595 -12.696 1.00 72.06 99 CYS A CA 1
ATOM 831 C C . CYS A 1 99 ? 14.928 -2.208 -12.047 1.00 72.06 99 CYS A C 1
ATOM 833 O O . CYS A 1 99 ? 16.051 -1.795 -12.339 1.00 72.06 99 CYS A O 1
ATOM 835 N N . VAL A 1 100 ? 14.747 -3.213 -11.196 1.00 63.88 100 VAL A N 1
ATOM 836 C CA . VAL A 1 100 ? 15.861 -3.907 -10.549 1.00 63.88 100 VAL A CA 1
ATOM 837 C C . VAL A 1 100 ? 16.221 -5.158 -11.357 1.00 63.88 100 VAL A C 1
ATOM 839 O O . VAL A 1 100 ? 15.751 -6.261 -11.078 1.00 63.88 100 VAL A O 1
ATOM 842 N N . ARG A 1 101 ? 17.081 -5.005 -12.375 1.00 60.66 101 ARG A N 1
ATOM 843 C CA . ARG A 1 101 ? 17.751 -6.150 -13.019 1.00 60.66 101 ARG A CA 1
ATOM 844 C C . ARG A 1 101 ? 19.179 -6.274 -12.509 1.00 60.66 101 ARG A C 1
ATOM 846 O O . ARG A 1 101 ? 19.964 -5.342 -12.637 1.00 60.66 101 ARG A O 1
ATOM 853 N N . TYR A 1 102 ? 19.517 -7.439 -11.962 1.00 53.69 102 TYR A N 1
ATOM 854 C CA . TYR A 1 102 ? 20.867 -7.713 -11.4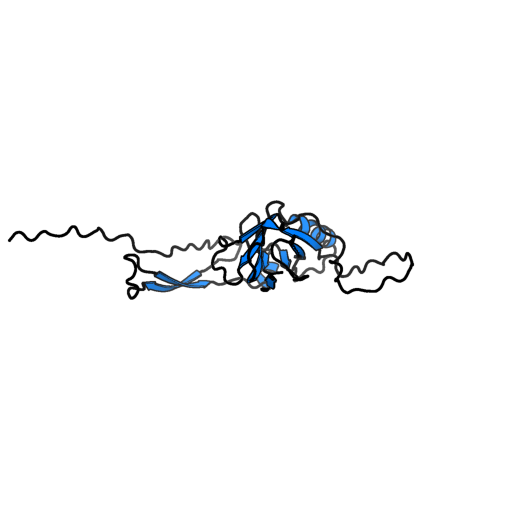61 1.00 53.69 102 TYR A CA 1
ATOM 855 C C . TYR A 1 102 ? 21.813 -8.261 -12.548 1.00 53.69 102 TYR A C 1
ATOM 857 O O . TYR A 1 102 ? 23.023 -8.235 -12.345 1.00 53.69 102 TYR A O 1
ATOM 865 N N . TYR A 1 103 ? 21.295 -8.682 -13.716 1.00 53.34 103 TYR A N 1
ATOM 866 C CA . TYR A 1 103 ? 22.096 -9.122 -14.866 1.00 53.34 103 TYR A CA 1
ATOM 867 C C . TYR A 1 103 ? 21.449 -8.778 -16.219 1.00 53.34 103 TYR A C 1
ATOM 869 O O . TYR A 1 103 ? 20.325 -9.197 -16.477 1.00 53.34 103 TYR A O 1
ATOM 877 N N . SER A 1 104 ? 22.197 -8.085 -17.089 1.00 52.12 104 SER A N 1
ATOM 878 C CA . SER A 1 104 ? 22.194 -8.253 -18.559 1.00 52.12 104 SER A CA 1
ATOM 879 C C . SER A 1 104 ? 23.296 -7.386 -19.197 1.00 52.12 104 SER A C 1
ATOM 881 O O . SER A 1 104 ? 23.241 -6.162 -19.101 1.00 52.12 104 SER A O 1
ATOM 883 N N . GLN A 1 105 ? 24.277 -8.012 -19.857 1.00 49.50 105 GLN A N 1
ATOM 884 C CA . GLN A 1 105 ? 25.256 -7.367 -20.752 1.00 49.50 105 GLN A CA 1
ATOM 885 C C . GLN A 1 105 ? 24.876 -7.604 -22.229 1.00 49.50 105 GLN A C 1
ATOM 887 O O . GLN A 1 105 ? 25.719 -7.997 -23.029 1.00 49.50 105 GLN A O 1
ATOM 892 N N . SER A 1 106 ? 23.603 -7.448 -22.599 1.00 56.06 106 SER A N 1
ATOM 893 C CA . SER A 1 106 ? 23.186 -7.504 -24.008 1.00 56.06 106 SER A CA 1
ATOM 894 C C . SER A 1 106 ? 22.643 -6.152 -24.473 1.00 56.06 106 SER A C 1
ATOM 896 O O . SER A 1 106 ? 21.981 -5.430 -23.724 1.00 56.06 106 SER A O 1
ATOM 898 N N . GLU A 1 107 ? 22.961 -5.795 -25.716 1.00 54.00 107 GLU A N 1
ATOM 899 C CA . GLU A 1 107 ? 22.662 -4.491 -26.325 1.00 54.00 107 GLU A CA 1
ATOM 900 C C . GLU A 1 107 ? 21.170 -4.291 -26.673 1.00 54.00 107 GLU A C 1
ATOM 902 O O . GLU A 1 107 ? 20.741 -3.156 -26.853 1.00 54.00 107 GLU A O 1
ATOM 907 N N . ASP A 1 108 ? 20.334 -5.339 -26.631 1.00 54.19 108 ASP A N 1
ATOM 908 C CA . ASP A 1 108 ? 18.868 -5.262 -26.844 1.00 54.19 108 ASP A CA 1
ATOM 909 C C . ASP A 1 108 ? 18.082 -4.585 -25.689 1.00 54.19 108 ASP A C 1
ATOM 911 O O . ASP A 1 108 ? 16.854 -4.474 -25.704 1.00 54.19 108 ASP A O 1
ATOM 915 N N . THR A 1 109 ? 18.779 -4.096 -24.664 1.00 54.28 109 THR A N 1
ATOM 916 C CA . THR A 1 109 ? 18.211 -3.635 -23.384 1.00 54.28 109 THR A CA 1
ATOM 917 C C . THR A 1 109 ? 17.521 -2.267 -23.416 1.00 54.28 109 THR A C 1
ATOM 919 O O . THR A 1 109 ? 16.797 -1.936 -22.474 1.00 54.28 109 THR A O 1
ATOM 922 N N . LEU A 1 110 ? 17.697 -1.458 -24.465 1.00 52.44 110 LEU A N 1
ATOM 923 C CA . LEU A 1 110 ? 17.088 -0.121 -24.543 1.00 52.44 110 LEU A CA 1
ATOM 924 C C . LEU A 1 110 ? 15.569 -0.177 -24.779 1.00 52.44 110 LEU A C 1
ATOM 926 O O . LEU A 1 110 ? 14.822 0.458 -24.035 1.00 52.44 110 LEU A O 1
ATOM 930 N N . ASN A 1 111 ? 15.100 -1.014 -25.710 1.00 50.81 111 ASN A N 1
ATOM 931 C CA . ASN A 1 111 ? 13.662 -1.190 -25.962 1.00 50.81 111 ASN A CA 1
ATOM 932 C C . ASN A 1 111 ? 12.946 -1.857 -24.772 1.00 50.81 111 ASN A C 1
ATOM 934 O O . ASN A 1 111 ? 11.788 -1.559 -24.479 1.00 50.81 111 ASN A O 1
ATOM 938 N N . GLU A 1 112 ? 13.627 -2.741 -24.039 1.00 51.91 112 GLU A N 1
ATOM 939 C CA . GLU A 1 112 ? 13.068 -3.377 -22.840 1.00 51.91 112 GLU A CA 1
ATOM 940 C C . GLU A 1 112 ? 12.999 -2.440 -21.626 1.00 51.91 112 GLU A C 1
ATOM 942 O O . GLU A 1 112 ? 12.080 -2.563 -20.812 1.00 51.91 112 GLU A O 1
ATOM 947 N N . ARG A 1 113 ? 13.940 -1.493 -21.496 1.00 54.00 113 ARG A N 1
ATOM 948 C CA . ARG A 1 113 ? 13.907 -0.449 -20.456 1.00 54.00 113 ARG A CA 1
ATOM 949 C C . ARG A 1 113 ? 12.731 0.506 -20.647 1.00 54.00 113 ARG A C 1
ATOM 951 O O . ARG A 1 113 ? 12.099 0.878 -19.662 1.00 54.00 113 ARG A O 1
ATOM 958 N N . GLU A 1 114 ? 12.402 0.860 -21.888 1.00 53.38 114 GLU A N 1
ATOM 959 C CA . GLU A 1 114 ? 11.222 1.683 -22.186 1.00 53.38 114 GLU A CA 1
ATOM 960 C C . GLU A 1 114 ? 9.902 0.928 -21.968 1.00 53.38 114 GLU A C 1
ATOM 962 O O . GLU A 1 114 ? 8.929 1.505 -21.480 1.00 53.38 114 GLU A O 1
ATOM 967 N N . ASN A 1 115 ? 9.868 -0.381 -22.242 1.00 52.59 115 ASN A N 1
ATOM 968 C CA . ASN A 1 115 ? 8.666 -1.202 -22.066 1.00 52.59 115 ASN A CA 1
ATOM 969 C C . ASN A 1 115 ? 8.260 -1.425 -20.605 1.00 52.59 115 ASN A C 1
ATOM 971 O O . ASN A 1 115 ? 7.123 -1.802 -20.344 1.00 52.59 115 ASN A O 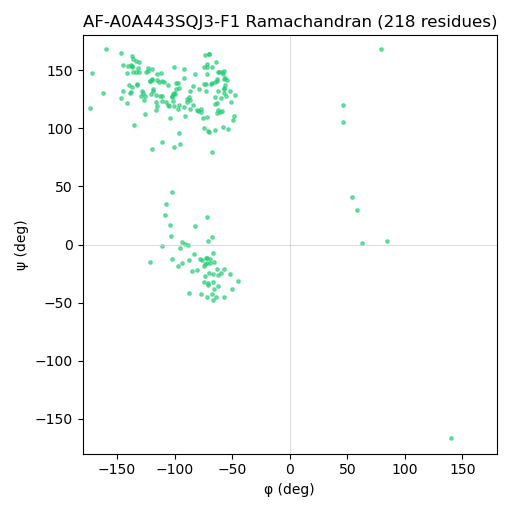1
ATOM 975 N N . PHE A 1 116 ? 9.138 -1.166 -19.644 1.00 57.31 116 PHE A N 1
ATOM 976 C CA . PHE A 1 116 ? 8.851 -1.398 -18.234 1.00 57.31 116 PHE A CA 1
ATOM 977 C C . PHE A 1 116 ? 7.887 -0.384 -17.606 1.00 57.31 116 PHE A C 1
ATOM 979 O O . PHE A 1 116 ? 7.143 -0.728 -16.694 1.00 57.31 116 PHE A O 1
ATOM 986 N N . ILE A 1 117 ? 7.827 0.844 -18.135 1.00 56.56 117 ILE A N 1
ATOM 987 C CA . ILE A 1 117 ? 6.801 1.824 -17.738 1.00 56.56 117 ILE A CA 1
ATOM 988 C C . ILE A 1 117 ? 5.392 1.272 -18.035 1.00 56.56 117 ILE A C 1
ATOM 990 O O . ILE A 1 117 ? 4.441 1.628 -17.347 1.00 56.56 117 ILE A O 1
ATOM 994 N N . ARG A 1 118 ? 5.256 0.331 -18.987 1.00 57.41 118 ARG A N 1
ATOM 995 C CA . ARG A 1 118 ? 3.995 -0.386 -19.255 1.00 57.41 118 ARG A CA 1
ATOM 996 C C . ARG A 1 118 ? 3.582 -1.351 -18.136 1.00 57.41 118 ARG A C 1
ATOM 998 O O . ARG A 1 118 ? 2.459 -1.837 -18.176 1.00 57.41 118 ARG A O 1
ATOM 1005 N N . GLY A 1 119 ? 4.472 -1.655 -17.191 1.00 63.19 119 GLY A N 1
ATOM 1006 C CA . GLY A 1 119 ? 4.176 -2.490 -16.025 1.00 63.19 119 GLY A CA 1
ATOM 1007 C C . GLY A 1 119 ? 3.408 -1.755 -14.924 1.00 63.19 119 GLY A C 1
ATOM 1008 O O . GLY A 1 119 ? 2.866 -2.394 -14.033 1.00 63.19 119 GLY A O 1
ATOM 1009 N N . ILE A 1 120 ? 3.315 -0.422 -14.996 1.00 78.81 120 ILE A N 1
ATOM 1010 C CA . ILE A 1 120 ? 2.433 0.364 -14.128 1.00 78.81 120 ILE A CA 1
ATOM 1011 C C . ILE A 1 120 ? 1.032 0.358 -14.742 1.00 78.81 120 ILE A C 1
ATOM 1013 O O . ILE A 1 120 ? 0.839 0.833 -15.866 1.00 78.81 120 ILE A O 1
ATOM 1017 N N . SER A 1 121 ? 0.046 -0.152 -14.006 1.00 85.06 121 SER A N 1
ATOM 1018 C CA . SER A 1 121 ? -1.350 -0.097 -14.439 1.00 85.06 121 SER A CA 1
ATOM 1019 C C . SER A 1 121 ? -1.967 1.260 -14.107 1.00 85.06 121 SER A C 1
ATOM 1021 O O . SER A 1 121 ? -1.694 1.846 -13.063 1.00 85.06 121 SER A O 1
ATOM 1023 N N . SER A 1 122 ? -2.891 1.737 -14.944 1.00 88.06 122 SER A N 1
ATOM 1024 C CA . SER A 1 122 ? -3.754 2.877 -14.597 1.00 88.06 122 SER A CA 1
ATOM 1025 C C . SER A 1 122 ? -4.740 2.570 -13.459 1.00 88.06 122 SER A C 1
ATOM 1027 O O . SER A 1 122 ? -5.452 3.467 -13.018 1.00 88.06 122 SER A O 1
ATOM 1029 N N . PHE A 1 123 ? -4.811 1.308 -13.022 1.00 92.31 123 PHE A N 1
ATOM 1030 C CA . PHE A 1 123 ? -5.564 0.849 -11.853 1.00 92.31 123 PHE A CA 1
ATOM 1031 C C . PHE A 1 123 ? -4.664 0.568 -10.640 1.00 92.31 123 PHE A C 1
ATOM 1033 O O . PHE A 1 123 ? -5.137 0.046 -9.631 1.00 92.31 123 PHE A O 1
ATOM 1040 N N . ASP A 1 124 ? -3.375 0.894 -10.720 1.00 94.31 124 ASP A N 1
ATOM 1041 C CA . ASP A 1 124 ? -2.529 0.944 -9.534 1.00 94.31 124 ASP A CA 1
ATOM 1042 C C . ASP A 1 124 ? -2.860 2.197 -8.719 1.00 94.31 124 ASP A C 1
ATOM 1044 O O . ASP A 1 124 ? -3.308 3.218 -9.248 1.00 94.31 124 ASP A O 1
ATOM 1048 N N . TRP A 1 125 ? -2.633 2.140 -7.414 1.00 96.50 125 TRP A N 1
ATOM 1049 C CA . TRP A 1 125 ? -3.043 3.186 -6.489 1.00 96.50 125 TRP A CA 1
ATOM 1050 C C . TRP A 1 125 ? -2.032 3.359 -5.362 1.00 96.50 125 TRP A C 1
ATOM 1052 O O . TRP A 1 125 ? -1.265 2.461 -5.017 1.00 96.50 125 TRP A O 1
ATOM 1062 N N . ILE A 1 126 ? -2.009 4.566 -4.808 1.00 96.56 126 ILE A N 1
ATOM 1063 C CA . ILE A 1 126 ? -1.175 4.938 -3.674 1.00 96.56 126 ILE A CA 1
ATOM 1064 C C . ILE A 1 126 ? -2.111 5.296 -2.533 1.00 96.56 126 ILE A C 1
ATOM 1066 O O . ILE A 1 126 ? -2.950 6.190 -2.660 1.00 96.56 126 ILE A O 1
ATOM 1070 N N . ALA A 1 127 ? -1.947 4.602 -1.419 1.00 96.62 127 ALA A N 1
ATOM 1071 C CA . ALA A 1 127 ? -2.740 4.803 -0.223 1.00 96.62 127 ALA A CA 1
ATOM 1072 C C . ALA A 1 127 ? -1.903 5.395 0.906 1.00 96.62 127 ALA A C 1
ATOM 1074 O O . ALA A 1 127 ? -0.701 5.142 1.027 1.00 96.62 127 ALA A O 1
ATOM 1075 N N . LEU A 1 128 ? -2.570 6.201 1.725 1.00 95.56 128 LEU A N 1
ATOM 1076 C CA . LEU A 1 128 ? -2.021 6.792 2.929 1.00 95.56 128 LEU A CA 1
ATOM 1077 C C . LEU A 1 128 ? -2.537 6.023 4.144 1.00 95.56 128 LEU A C 1
ATOM 1079 O O . LEU A 1 128 ? -3.745 5.897 4.345 1.00 95.56 128 LEU A O 1
ATOM 1083 N N . TYR A 1 129 ? -1.617 5.575 4.985 1.00 96.31 129 TYR A N 1
ATOM 1084 C CA . TYR A 1 129 ? -1.902 4.833 6.207 1.00 96.31 129 TYR A CA 1
ATOM 1085 C C . TYR A 1 129 ? -1.382 5.594 7.414 1.00 96.31 129 TYR A C 1
ATOM 1087 O O . TYR A 1 129 ? -0.373 6.295 7.321 1.00 96.31 129 TYR A O 1
ATOM 1095 N N . LYS A 1 130 ? -2.020 5.412 8.571 1.00 96.06 130 LYS A N 1
ATOM 1096 C CA . LYS A 1 130 ? -1.376 5.724 9.853 1.00 96.06 130 LYS A CA 1
ATOM 1097 C C . LYS A 1 130 ? -0.133 4.848 10.026 1.00 96.06 130 LYS A C 1
ATOM 1099 O O . LYS A 1 130 ? -0.104 3.729 9.530 1.00 96.06 130 LYS A O 1
ATOM 1104 N N . SER A 1 131 ? 0.905 5.332 10.705 1.00 95.12 131 SER A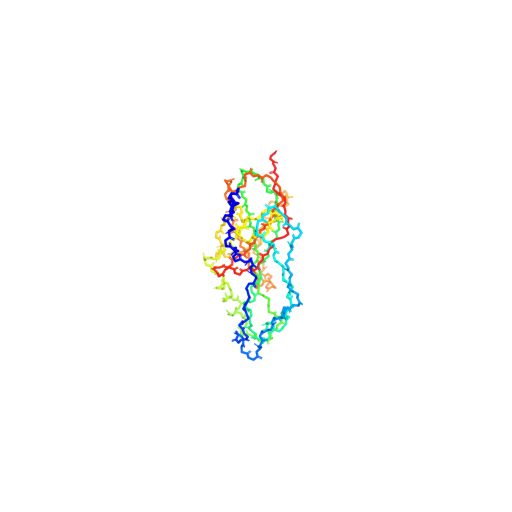 N 1
ATOM 1105 C CA . SER A 1 131 ? 2.167 4.586 10.854 1.00 95.12 131 SER A CA 1
ATOM 1106 C C . SER A 1 131 ? 2.030 3.262 11.620 1.00 95.12 131 SER A C 1
ATOM 1108 O O . SER A 1 131 ? 2.890 2.398 11.497 1.00 95.12 131 SER A O 1
ATOM 1110 N N . ASP A 1 132 ? 0.975 3.118 12.420 1.00 95.69 132 ASP A N 1
ATOM 1111 C CA . ASP A 1 132 ? 0.651 1.969 13.270 1.00 95.69 132 ASP A CA 1
ATOM 1112 C C . ASP A 1 132 ? -0.467 1.077 12.696 1.00 95.69 132 ASP A C 1
ATOM 1114 O O . ASP A 1 132 ? -1.050 0.276 13.425 1.00 95.69 132 ASP A O 1
ATOM 1118 N N . PHE A 1 133 ? -0.770 1.203 11.398 1.00 96.19 133 PHE A N 1
ATOM 1119 C CA . PHE A 1 133 ? -1.770 0.374 10.724 1.00 96.19 133 PHE A CA 1
ATOM 1120 C C . PHE A 1 133 ? -1.462 -1.129 10.837 1.00 96.19 133 PHE A C 1
ATOM 1122 O O . PHE A 1 133 ? -0.301 -1.544 10.883 1.00 96.19 133 PHE A O 1
ATOM 1129 N N . THR A 1 134 ? -2.510 -1.957 10.850 1.00 92.81 134 THR A N 1
ATOM 1130 C CA . THR A 1 134 ? -2.375 -3.417 11.025 1.00 92.81 134 THR A CA 1
ATOM 1131 C C . THR A 1 134 ? -2.955 -4.225 9.867 1.00 92.81 134 THR A C 1
ATOM 1133 O O . THR A 1 134 ? -2.630 -5.404 9.721 1.00 92.81 134 THR A O 1
ATOM 1136 N N . SER A 1 135 ? -3.768 -3.591 9.021 1.00 93.38 135 SER A N 1
ATOM 1137 C CA . SER A 1 135 ? -4.381 -4.166 7.828 1.00 93.38 135 SER A CA 1
ATOM 1138 C C . SER A 1 135 ? -4.185 -3.267 6.606 1.00 93.38 135 SER A C 1
ATOM 1140 O O . SER A 1 135 ? -4.197 -2.043 6.709 1.00 93.38 135 SER A O 1
ATOM 1142 N N . LEU A 1 136 ? -4.084 -3.867 5.416 1.00 93.25 136 LEU A N 1
ATOM 1143 C CA . LEU A 1 136 ? -4.105 -3.116 4.154 1.00 93.25 136 LEU A CA 1
ATOM 1144 C C . LEU A 1 136 ? -5.456 -2.429 3.895 1.00 93.25 136 LEU A C 1
ATOM 1146 O O . LEU A 1 136 ? -5.506 -1.505 3.088 1.00 93.25 136 LEU A O 1
ATOM 1150 N N . ASP A 1 137 ? -6.510 -2.815 4.615 1.00 94.12 137 ASP A N 1
ATOM 1151 C CA . ASP A 1 137 ? -7.820 -2.156 4.576 1.00 94.12 137 ASP A CA 1
ATOM 1152 C C . ASP A 1 137 ? -7.899 -0.911 5.488 1.00 94.12 137 ASP A C 1
ATOM 1154 O O . ASP A 1 137 ? -8.869 -0.162 5.413 1.00 94.12 137 ASP A O 1
ATOM 1158 N N . ASP A 1 138 ? -6.880 -0.648 6.320 1.00 95.25 138 ASP A N 1
ATOM 1159 C CA . ASP A 1 138 ? -6.848 0.477 7.276 1.00 95.25 138 ASP A CA 1
ATOM 1160 C C . ASP A 1 138 ? -6.418 1.814 6.627 1.00 95.25 138 ASP A C 1
ATOM 1162 O O . ASP A 1 138 ? -6.000 2.748 7.322 1.00 95.25 138 ASP A O 1
ATOM 1166 N N . TYR A 1 139 ? -6.442 1.923 5.294 1.00 95.50 139 TYR A N 1
ATOM 1167 C CA . TYR A 1 139 ? -6.023 3.156 4.628 1.00 95.50 139 TYR A CA 1
ATOM 1168 C C . TYR A 1 139 ? -6.963 4.312 4.988 1.00 95.50 139 TYR A C 1
ATOM 1170 O O . TYR A 1 139 ? -8.184 4.176 5.036 1.00 95.50 139 TYR A O 1
ATOM 1178 N N . VAL A 1 140 ? -6.386 5.490 5.209 1.00 94.25 140 VAL A N 1
ATOM 1179 C CA . VAL A 1 140 ? -7.136 6.716 5.515 1.00 94.25 140 VAL A CA 1
ATOM 1180 C C . VAL A 1 140 ? -7.746 7.289 4.242 1.00 94.25 140 VAL A C 1
ATOM 1182 O O . VAL A 1 140 ? -8.895 7.723 4.221 1.00 94.25 140 VAL A O 1
ATOM 1185 N N . CYS A 1 141 ? -6.961 7.295 3.170 1.00 94.38 141 CYS A N 1
ATOM 1186 C CA . CYS A 1 141 ? -7.353 7.766 1.852 1.00 94.38 141 CYS A CA 1
ATOM 1187 C C . CYS A 1 141 ? -6.422 7.171 0.792 1.00 94.38 141 CYS A C 1
ATOM 1189 O O . CYS A 1 141 ? -5.373 6.603 1.108 1.00 94.38 141 CYS A O 1
ATOM 1191 N N . TYR A 1 142 ? -6.801 7.311 -0.475 1.00 95.81 142 TYR A N 1
ATOM 1192 C CA . TYR A 1 142 ? -5.983 6.871 -1.594 1.00 95.81 142 TYR A CA 1
ATOM 1193 C C . TYR A 1 142 ? -6.148 7.775 -2.812 1.00 95.81 142 TYR A C 1
ATOM 1195 O O . TYR A 1 142 ? -7.101 8.547 -2.918 1.00 95.81 142 TYR A O 1
ATOM 1203 N N . THR A 1 143 ? -5.215 7.640 -3.746 1.00 95.56 143 THR A N 1
ATOM 1204 C CA . THR A 1 143 ? -5.277 8.235 -5.078 1.00 95.56 143 THR A CA 1
ATOM 1205 C C . THR A 1 143 ? -4.747 7.242 -6.110 1.00 95.56 143 THR A C 1
ATOM 1207 O O . THR A 1 143 ? -3.953 6.360 -5.778 1.00 95.56 143 THR A O 1
ATOM 1210 N N . TRP A 1 144 ? -5.187 7.354 -7.361 1.00 95.88 144 TRP A N 1
ATOM 1211 C CA . TRP A 1 144 ? -4.660 6.518 -8.440 1.00 95.88 144 TRP A CA 1
ATOM 1212 C C . TRP A 1 144 ? -3.204 6.887 -8.725 1.00 95.88 144 TRP A C 1
ATOM 1214 O O . TRP A 1 144 ? -2.844 8.067 -8.748 1.00 95.88 144 TRP A O 1
ATOM 1224 N N . ALA A 1 145 ? -2.363 5.879 -8.943 1.00 93.81 145 ALA A N 1
ATOM 1225 C CA . ALA A 1 145 ? -0.991 6.095 -9.363 1.00 93.81 145 ALA A CA 1
ATOM 1226 C C . ALA A 1 145 ? -0.976 6.773 -10.742 1.00 93.81 145 ALA A C 1
ATOM 1228 O O . ALA A 1 145 ? -1.785 6.477 -11.623 1.00 93.81 145 ALA A O 1
ATOM 1229 N N . SER A 1 146 ? -0.036 7.692 -10.945 1.00 89.94 146 SER A N 1
ATOM 1230 C CA . SER A 1 146 ? 0.175 8.294 -12.256 1.00 89.94 146 SER A CA 1
ATOM 1231 C C . SER A 1 146 ? 0.838 7.287 -13.196 1.00 89.94 146 SER A C 1
ATOM 1233 O O . SER A 1 146 ? 1.869 6.702 -12.865 1.00 89.94 146 SER A O 1
ATOM 1235 N N . CYS A 1 147 ? 0.293 7.149 -14.405 1.00 81.81 147 CYS A N 1
ATOM 1236 C CA . CYS A 1 147 ? 0.937 6.450 -15.521 1.00 81.81 147 CYS A CA 1
ATOM 1237 C C . CYS A 1 147 ? 1.829 7.379 -16.366 1.00 81.81 147 CYS A C 1
ATOM 1239 O O . CYS A 1 147 ? 2.439 6.950 -17.344 1.00 81.81 147 CYS A O 1
ATOM 1241 N N . SER A 1 148 ? 1.896 8.666 -16.007 1.00 83.12 148 SER A N 1
ATOM 1242 C CA . SER A 1 148 ? 2.644 9.690 -16.736 1.00 83.12 148 SER A CA 1
ATOM 1243 C C . SER A 1 148 ? 3.930 10.034 -15.997 1.00 83.12 148 SER A C 1
ATOM 1245 O O . SER A 1 148 ? 3.915 10.658 -14.933 1.00 83.12 148 SER A O 1
ATOM 1247 N N . ALA A 1 149 ? 5.050 9.615 -16.581 1.00 81.44 149 ALA A N 1
ATOM 1248 C CA . ALA A 1 149 ? 6.372 9.888 -16.045 1.00 81.44 149 ALA A CA 1
ATOM 1249 C C . ALA A 1 149 ? 6.769 11.361 -16.240 1.00 81.44 149 ALA A C 1
ATOM 1251 O O . ALA A 1 149 ? 6.602 11.943 -17.312 1.00 81.44 149 ALA A O 1
ATOM 1252 N N . HIS A 1 150 ? 7.374 11.942 -15.211 1.00 77.06 150 HIS A N 1
ATOM 1253 C CA . HIS A 1 150 ? 8.053 13.226 -15.255 1.00 77.06 150 HIS A CA 1
ATOM 1254 C C . HIS A 1 150 ? 9.506 13.038 -15.706 1.00 77.06 150 HIS A C 1
ATOM 1256 O O . HIS A 1 150 ? 10.241 12.199 -15.184 1.00 77.06 150 HIS A O 1
ATOM 1262 N N . LEU A 1 151 ? 9.928 13.864 -16.668 1.00 63.00 151 LEU A N 1
ATOM 1263 C CA . LEU A 1 151 ? 11.285 13.854 -17.231 1.00 63.00 151 LEU A CA 1
ATOM 1264 C C . LEU A 1 151 ? 12.346 14.434 -16.280 1.00 63.00 151 LEU A C 1
ATOM 1266 O O . LEU A 1 151 ? 13.535 14.226 -16.497 1.00 63.00 151 LEU A O 1
ATOM 1270 N N . ARG A 1 152 ? 11.933 15.177 -15.245 1.00 63.91 152 ARG A N 1
ATOM 1271 C CA . ARG A 1 152 ? 12.825 15.834 -14.281 1.00 63.91 152 ARG A CA 1
ATOM 1272 C C . ARG A 1 152 ? 12.562 15.324 -12.867 1.00 63.91 152 ARG A C 1
ATOM 1274 O O . ARG A 1 152 ? 11.410 15.106 -12.495 1.00 63.91 152 ARG A O 1
ATOM 1281 N N . CYS A 1 153 ? 13.642 15.165 -12.105 1.00 65.25 153 CYS A N 1
ATOM 1282 C CA . CYS A 1 153 ? 13.598 14.970 -10.657 1.00 65.25 153 CYS A CA 1
ATOM 1283 C C . CYS A 1 153 ? 12.836 16.144 -10.004 1.00 65.25 153 CYS A C 1
ATOM 1285 O O . CYS A 1 153 ? 12.976 17.268 -10.501 1.00 65.25 153 CYS A O 1
ATOM 1287 N N . PRO A 1 154 ? 12.040 15.922 -8.939 1.00 68.81 154 PRO A N 1
ATOM 1288 C CA . PRO A 1 154 ? 11.466 17.003 -8.151 1.00 68.81 154 PRO A CA 1
ATOM 1289 C C . PRO A 1 154 ? 12.541 18.030 -7.797 1.00 68.81 154 PRO A C 1
ATOM 1291 O O . PRO A 1 154 ? 13.615 17.677 -7.310 1.00 68.81 154 PRO A O 1
ATOM 1294 N N . GLU A 1 155 ? 12.255 19.299 -8.072 1.00 57.94 155 GLU A N 1
ATOM 1295 C CA . GLU A 1 155 ? 13.136 20.402 -7.711 1.00 57.94 155 GLU A CA 1
ATOM 1296 C C . GLU A 1 155 ? 13.243 20.423 -6.182 1.00 57.94 155 GLU A C 1
ATOM 1298 O O . GLU A 1 155 ? 12.238 20.557 -5.478 1.00 57.94 155 GLU A O 1
ATOM 1303 N N . ILE A 1 156 ? 14.448 20.185 -5.658 1.00 47.06 156 ILE A N 1
ATOM 1304 C CA . ILE A 1 156 ? 14.722 20.297 -4.227 1.00 47.06 156 ILE A CA 1
ATOM 1305 C C . ILE A 1 156 ? 14.424 21.750 -3.875 1.00 47.06 156 ILE A C 1
ATOM 1307 O O . ILE A 1 156 ? 15.110 22.649 -4.355 1.00 47.06 156 ILE A O 1
ATOM 1311 N N . ALA A 1 157 ? 13.398 21.986 -3.061 1.00 37.66 157 ALA A N 1
ATOM 1312 C CA . ALA A 1 157 ? 13.137 23.297 -2.492 1.00 37.66 157 ALA A CA 1
ATOM 1313 C C . ALA A 1 157 ? 14.266 23.645 -1.505 1.00 37.66 157 ALA A C 1
ATOM 1315 O O . ALA A 1 157 ? 14.140 23.471 -0.297 1.00 37.66 157 ALA A O 1
ATOM 1316 N N . GLN A 1 158 ? 15.400 24.092 -2.033 1.00 35.72 158 GLN A N 1
ATOM 1317 C CA . GLN A 1 158 ? 16.317 24.976 -1.338 1.00 35.72 158 GLN A CA 1
ATOM 1318 C C . GLN A 1 158 ? 16.326 26.282 -2.120 1.00 35.72 158 GLN A C 1
ATOM 1320 O O . GLN A 1 158 ? 16.624 26.307 -3.312 1.00 35.72 158 GLN A O 1
ATOM 1325 N N . GLU A 1 159 ? 15.924 27.350 -1.440 1.00 37.44 159 GLU A N 1
ATOM 1326 C CA . GLU A 1 159 ? 15.986 28.722 -1.924 1.00 37.44 159 GLU A CA 1
ATOM 1327 C C . GLU A 1 159 ? 17.379 29.013 -2.497 1.00 37.44 159 GLU A C 1
ATOM 1329 O O . GLU A 1 159 ? 18.363 29.105 -1.764 1.00 37.44 159 GLU A O 1
ATOM 1334 N N . ILE A 1 160 ? 17.470 29.177 -3.815 1.00 32.59 160 ILE A N 1
ATOM 1335 C CA . ILE A 1 160 ? 18.610 29.835 -4.450 1.00 32.59 160 ILE A CA 1
ATOM 1336 C C . ILE A 1 160 ? 18.097 31.210 -4.885 1.00 32.59 160 ILE A C 1
ATOM 1338 O O . ILE A 1 160 ? 17.134 31.269 -5.657 1.00 32.59 160 ILE A O 1
ATOM 1342 N N . PRO A 1 161 ? 18.682 32.324 -4.403 1.00 32.19 161 PRO A N 1
ATOM 1343 C CA . PRO A 1 161 ? 18.286 33.651 -4.843 1.00 32.19 161 PRO A CA 1
ATOM 1344 C C . PRO A 1 161 ? 18.508 33.753 -6.349 1.00 32.19 161 PRO A C 1
ATOM 1346 O O . PRO A 1 161 ? 19.593 33.482 -6.862 1.00 32.19 161 PRO A O 1
ATOM 1349 N N . SER A 1 162 ? 17.452 34.127 -7.058 1.00 36.28 162 SER A N 1
ATOM 1350 C CA . SER A 1 162 ? 17.452 34.337 -8.495 1.00 36.28 162 SER A CA 1
ATOM 1351 C C . SER A 1 162 ? 18.472 35.400 -8.902 1.00 36.28 162 SER A C 1
ATOM 1353 O O . SER A 1 162 ? 18.264 36.586 -8.639 1.00 36.28 162 SER A O 1
ATOM 1355 N N . THR A 1 163 ? 19.498 34.991 -9.648 1.00 30.42 163 THR A N 1
ATOM 1356 C CA . THR A 1 163 ? 20.294 35.905 -10.474 1.00 30.42 163 THR A CA 1
ATOM 1357 C C . THR A 1 163 ? 20.539 35.311 -11.865 1.00 30.42 163 THR A C 1
ATOM 1359 O O . THR A 1 163 ? 21.370 34.433 -12.056 1.00 30.42 163 THR A O 1
ATOM 1362 N N . SER A 1 164 ? 19.760 35.833 -12.819 1.00 34.34 164 SER A N 1
ATOM 1363 C CA . SER A 1 164 ? 20.048 36.088 -14.243 1.00 34.34 164 SER A CA 1
ATOM 1364 C C . SER A 1 164 ? 20.735 35.031 -15.134 1.00 34.34 164 SER A C 1
ATOM 1366 O O . SER A 1 164 ? 21.920 34.756 -15.008 1.00 34.34 164 SER A O 1
ATOM 1368 N N . HIS A 1 165 ? 19.991 34.649 -16.181 1.00 39.25 165 HIS A N 1
ATOM 1369 C CA . HIS A 1 165 ? 20.411 34.430 -17.577 1.00 39.25 165 HIS A CA 1
ATOM 1370 C C . HIS A 1 165 ? 21.686 33.616 -17.874 1.00 39.25 165 HIS A C 1
ATOM 1372 O O . HIS A 1 165 ? 22.785 34.153 -17.934 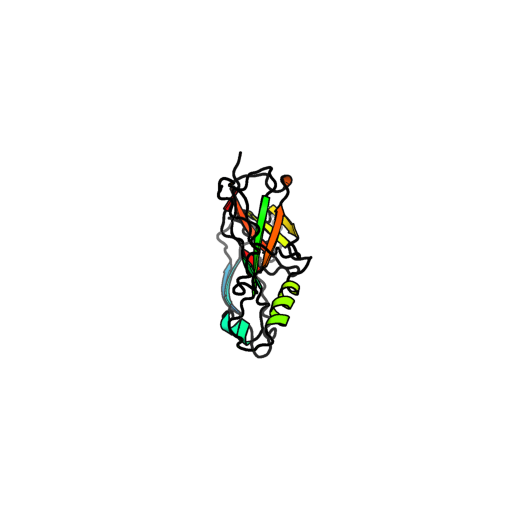1.00 39.25 165 HIS A O 1
ATOM 1378 N N . SER A 1 166 ? 21.498 32.378 -18.337 1.00 29.03 166 SER A N 1
ATOM 1379 C CA . SER A 1 166 ? 22.036 31.949 -19.637 1.00 29.03 166 SER A CA 1
ATOM 1380 C C . SER A 1 166 ? 21.332 30.678 -20.112 1.00 29.03 166 SER A C 1
ATOM 1382 O O . SER A 1 166 ? 21.161 29.711 -19.375 1.00 29.03 166 SER A O 1
ATOM 1384 N N . SER A 1 167 ? 20.879 30.712 -21.360 1.00 37.34 167 SER A N 1
ATOM 1385 C CA . SER A 1 167 ? 20.348 29.564 -22.081 1.00 37.34 167 SER A CA 1
ATOM 1386 C C . SER A 1 167 ? 21.510 28.628 -22.400 1.00 37.34 167 SER A C 1
ATOM 1388 O O . SER A 1 167 ? 22.240 28.857 -23.361 1.00 37.34 167 SER A O 1
ATOM 1390 N N . GLN A 1 168 ? 21.704 27.592 -21.592 1.00 29.78 168 GLN A N 1
ATOM 1391 C CA . GLN A 1 168 ? 22.553 26.464 -21.951 1.00 29.78 168 GLN A CA 1
ATOM 1392 C C . GLN A 1 168 ? 21.725 25.194 -21.801 1.00 29.78 168 GLN A C 1
ATOM 1394 O O . GLN A 1 168 ? 21.265 24.835 -20.720 1.00 29.78 168 GLN A O 1
ATOM 1399 N N . SER A 1 169 ? 21.464 24.577 -22.949 1.00 34.56 169 SER A N 1
ATOM 1400 C CA . SER A 1 169 ? 20.930 23.232 -23.100 1.00 34.56 169 SER A CA 1
ATOM 1401 C C . SER A 1 169 ? 21.745 22.276 -22.236 1.00 34.56 169 SER A C 1
ATOM 1403 O O . SER A 1 169 ? 22.897 21.995 -22.555 1.00 34.56 169 SER A O 1
ATOM 1405 N N . ALA A 1 170 ? 21.151 21.826 -21.130 1.00 35.03 170 ALA A N 1
ATOM 1406 C CA . ALA A 1 170 ? 21.760 20.854 -20.241 1.00 35.03 170 ALA A CA 1
ATOM 1407 C C . ALA A 1 170 ? 21.949 19.537 -21.002 1.00 35.03 170 ALA A C 1
ATOM 1409 O O . ALA A 1 170 ? 20.980 18.897 -21.418 1.00 35.03 170 ALA A O 1
ATOM 1410 N N . GLU A 1 171 ? 23.211 19.184 -21.223 1.00 31.86 171 GLU A N 1
ATOM 1411 C CA . GLU A 1 171 ? 23.621 17.905 -21.779 1.00 31.86 171 GLU A CA 1
ATOM 1412 C C . GLU A 1 171 ? 23.082 16.765 -20.905 1.00 31.86 171 GLU A C 1
ATOM 1414 O O . GLU A 1 171 ? 23.116 16.807 -19.674 1.00 31.86 171 GLU A O 1
ATOM 1419 N N . ILE A 1 172 ? 22.513 15.767 -21.576 1.00 39.94 172 ILE A N 1
ATOM 1420 C CA . ILE A 1 172 ? 21.837 14.623 -20.972 1.00 39.94 172 ILE A CA 1
ATOM 1421 C C . ILE A 1 172 ? 22.894 13.719 -20.334 1.00 39.94 172 ILE A C 1
ATOM 1423 O O . ILE A 1 172 ? 23.638 13.036 -21.039 1.00 39.94 172 ILE A O 1
ATOM 1427 N N . ASP A 1 173 ? 22.927 13.663 -19.003 1.00 35.72 173 ASP A N 1
ATOM 1428 C CA . ASP A 1 173 ? 23.648 12.616 -18.284 1.00 35.72 173 ASP A CA 1
ATOM 1429 C C . ASP A 1 173 ? 22.895 11.285 -18.472 1.00 35.72 173 ASP A C 1
ATOM 1431 O O . ASP A 1 173 ? 21.875 10.993 -17.842 1.00 35.72 173 ASP A O 1
ATOM 1435 N N . SER A 1 174 ? 23.370 10.500 -19.438 1.00 39.72 174 SER A N 1
ATOM 1436 C CA . SER A 1 174 ? 22.799 9.226 -19.900 1.00 39.72 174 SER A CA 1
ATOM 1437 C C . SER A 1 174 ? 22.870 8.080 -18.873 1.00 39.72 174 SER A C 1
ATOM 1439 O O . SER A 1 174 ? 22.492 6.946 -19.174 1.00 39.72 174 SER A O 1
ATOM 1441 N N . SER A 1 175 ? 23.304 8.359 -17.642 1.00 45.88 175 SER A N 1
ATOM 1442 C CA . SER A 1 175 ? 23.530 7.366 -16.588 1.00 45.88 175 SER A CA 1
ATOM 1443 C C . SER A 1 175 ? 22.264 6.914 -15.834 1.00 45.88 175 SER A C 1
ATOM 1445 O O . SER A 1 175 ? 22.243 5.793 -15.330 1.00 45.88 175 SER A O 1
ATOM 1447 N N . ASN A 1 176 ? 21.171 7.694 -15.833 1.00 50.19 176 ASN A N 1
ATOM 1448 C CA . ASN A 1 176 ? 19.919 7.380 -15.104 1.00 50.19 176 ASN A CA 1
ATOM 1449 C C . ASN A 1 176 ? 18.730 6.975 -16.002 1.00 50.19 176 ASN A C 1
ATOM 1451 O O . ASN A 1 176 ? 17.563 7.105 -15.625 1.00 50.19 176 ASN A O 1
ATOM 1455 N N . ALA A 1 177 ? 18.998 6.442 -17.197 1.00 51.03 177 ALA A N 1
ATOM 1456 C CA . ALA A 1 177 ? 17.976 6.143 -18.207 1.00 51.03 177 ALA A CA 1
ATOM 1457 C C . ALA A 1 177 ? 16.839 5.199 -17.745 1.00 51.03 177 ALA A C 1
ATOM 1459 O O . ALA A 1 177 ? 15.767 5.223 -18.352 1.00 51.03 177 ALA A O 1
ATOM 1460 N N . GLY A 1 178 ? 17.045 4.397 -16.690 1.00 57.28 178 GLY A N 1
ATOM 1461 C CA . GLY A 1 178 ? 16.094 3.389 -16.195 1.00 57.28 178 GLY A CA 1
ATOM 1462 C C . GLY A 1 178 ? 15.174 3.820 -15.048 1.00 57.28 178 GLY A C 1
ATOM 1463 O O . GLY A 1 178 ? 14.332 3.028 -14.630 1.00 57.28 178 GLY A O 1
ATOM 1464 N N . GLU A 1 179 ? 15.316 5.037 -14.530 1.00 66.50 179 GLU A N 1
ATOM 1465 C CA . GLU A 1 179 ? 14.470 5.536 -13.445 1.00 66.50 179 GLU A CA 1
ATOM 1466 C C . GLU A 1 179 ? 13.552 6.644 -13.949 1.00 66.50 179 GLU A C 1
ATOM 1468 O O . GLU A 1 179 ? 13.925 7.480 -14.782 1.00 66.50 179 GLU A O 1
ATOM 1473 N N . ARG A 1 180 ? 12.312 6.632 -13.458 1.00 80.50 180 ARG A N 1
ATOM 1474 C CA . ARG A 1 180 ? 11.299 7.621 -13.817 1.00 80.50 180 ARG A CA 1
ATOM 1475 C C . ARG A 1 180 ? 10.615 8.144 -12.570 1.00 80.50 180 ARG A C 1
ATOM 1477 O O . ARG A 1 180 ? 10.312 7.391 -11.644 1.00 80.50 180 ARG A O 1
ATOM 1484 N N . TRP A 1 181 ? 10.398 9.450 -12.572 1.00 87.25 181 TRP A N 1
ATOM 1485 C CA . TRP A 1 181 ? 9.699 10.156 -11.515 1.00 87.25 181 TRP A CA 1
ATOM 1486 C C . TRP A 1 181 ? 8.224 10.237 -11.840 1.00 87.25 181 TRP A C 1
ATOM 1488 O O . TRP A 1 181 ? 7.845 10.429 -12.990 1.00 87.25 181 TRP A O 1
ATOM 1498 N N . PHE A 1 182 ? 7.396 10.132 -10.820 1.00 90.75 182 PHE A N 1
ATOM 1499 C CA . PHE A 1 182 ? 5.958 10.256 -10.936 1.00 90.75 182 PHE A CA 1
ATOM 1500 C C . PHE A 1 182 ? 5.447 11.111 -9.788 1.00 90.75 182 PHE A C 1
ATOM 1502 O O . PHE A 1 182 ? 6.073 11.198 -8.726 1.00 90.75 182 PHE A O 1
ATOM 1509 N N . LYS A 1 183 ? 4.310 11.756 -10.025 1.00 91.31 183 LYS A N 1
ATOM 1510 C CA . LYS A 1 183 ? 3.687 12.668 -9.081 1.00 91.31 183 LYS A CA 1
ATOM 1511 C C . LYS A 1 183 ? 2.204 12.360 -8.965 1.00 91.31 183 LYS A C 1
ATOM 1513 O O . LYS A 1 183 ? 1.534 12.179 -9.978 1.00 91.31 183 LYS A O 1
ATOM 1518 N N . VAL A 1 184 ? 1.706 12.373 -7.735 1.00 92.69 184 VAL A N 1
ATOM 1519 C CA . VAL A 1 184 ? 0.273 12.409 -7.423 1.00 92.69 184 VAL A CA 1
ATOM 1520 C C . VAL A 1 184 ? 0.014 13.464 -6.352 1.00 92.69 184 VAL A C 1
ATOM 1522 O O . VAL A 1 184 ? 0.923 13.842 -5.609 1.00 92.69 184 VAL A O 1
ATOM 1525 N N . THR A 1 185 ? -1.223 13.944 -6.273 1.00 92.50 185 THR A N 1
ATOM 1526 C CA . THR A 1 185 ? -1.657 14.885 -5.237 1.00 92.50 185 THR A CA 1
ATOM 1527 C C . THR A 1 185 ? -2.800 14.260 -4.450 1.00 92.50 185 THR A C 1
ATOM 1529 O O . THR A 1 185 ? -3.770 13.782 -5.038 1.00 92.50 185 THR A O 1
ATOM 1532 N N . PHE A 1 186 ? -2.680 14.276 -3.128 1.00 92.69 186 PHE A N 1
ATOM 1533 C CA . PHE A 1 186 ? -3.786 14.049 -2.209 1.00 92.69 186 PHE A CA 1
ATOM 1534 C C . PHE A 1 186 ? -4.477 15.396 -1.965 1.00 92.69 186 PHE A C 1
ATOM 1536 O O . PHE A 1 186 ? -3.789 16.343 -1.574 1.00 92.69 186 PHE A O 1
ATOM 1543 N N . PRO A 1 187 ? -5.793 15.514 -2.211 1.00 91.06 187 PRO A N 1
ATOM 1544 C CA . PRO A 1 187 ? -6.508 16.765 -1.988 1.00 91.06 187 PRO A CA 1
ATOM 1545 C C . PRO A 1 187 ? -6.588 17.096 -0.494 1.00 91.06 187 PRO A C 1
ATOM 1547 O O . PRO A 1 187 ? -6.613 16.186 0.341 1.00 91.06 187 PRO A O 1
ATOM 1550 N N . ASP A 1 188 ? -6.680 18.384 -0.171 1.00 85.31 188 ASP A N 1
ATOM 1551 C CA . ASP A 1 188 ? -6.792 18.954 1.181 1.00 85.31 188 ASP A CA 1
ATOM 1552 C C . ASP A 1 188 ? -7.794 18.263 2.129 1.00 85.31 188 ASP A C 1
ATOM 1554 O O . ASP A 1 188 ? -7.556 18.169 3.334 1.00 85.31 188 ASP A O 1
ATOM 1558 N N . GLN A 1 189 ? -8.878 17.706 1.595 1.00 86.06 189 GLN A N 1
ATOM 1559 C CA . GLN A 1 189 ? -9.899 16.958 2.338 1.00 86.06 189 GLN A CA 1
ATOM 1560 C C . GLN A 1 189 ? -9.434 15.578 2.831 1.00 86.06 189 GLN A C 1
ATOM 1562 O O . GLN A 1 189 ? -10.116 14.946 3.636 1.00 86.06 189 GLN A O 1
ATOM 1567 N N . SER A 1 190 ? -8.281 15.097 2.365 1.00 83.19 190 SER A N 1
ATOM 1568 C CA . SER A 1 190 ? -7.765 13.756 2.672 1.00 83.19 190 SER A CA 1
ATOM 1569 C C . SER A 1 190 ? -6.993 13.695 3.991 1.00 83.19 190 SER A C 1
ATOM 1571 O O . SER A 1 190 ? -6.834 12.620 4.569 1.00 83.19 190 SER A O 1
ATOM 1573 N N . LEU A 1 191 ? -6.481 14.840 4.456 1.00 84.44 191 LEU A N 1
ATOM 1574 C CA . LEU A 1 191 ? -5.578 14.962 5.601 1.00 84.44 191 LEU A CA 1
ATOM 1575 C C . LEU A 1 191 ? -6.217 15.830 6.682 1.00 84.44 191 LEU A C 1
ATOM 1577 O O . LEU A 1 191 ? -5.953 17.025 6.785 1.00 84.44 191 LEU A O 1
ATOM 1581 N N . LEU A 1 192 ? -7.073 15.216 7.494 1.00 87.50 192 LEU A N 1
ATOM 1582 C CA . LEU A 1 192 ? -7.853 15.930 8.512 1.00 87.50 192 LEU A CA 1
ATOM 1583 C C . LEU A 1 192 ? -7.224 15.876 9.910 1.00 87.50 192 LEU A C 1
ATOM 1585 O O . LEU A 1 192 ? -7.573 16.665 10.783 1.00 87.50 192 LEU A O 1
ATOM 1589 N N . ILE A 1 193 ? -6.312 14.929 10.144 1.00 91.75 193 ILE A N 1
ATOM 1590 C CA . ILE A 1 193 ? -5.754 14.645 11.470 1.00 91.75 193 ILE A CA 1
ATOM 1591 C C . ILE A 1 193 ? -4.230 14.647 11.373 1.00 91.75 193 ILE A C 1
ATOM 1593 O O . ILE A 1 193 ? -3.662 13.986 10.503 1.00 91.75 193 ILE A O 1
ATOM 1597 N N . SER A 1 194 ? -3.559 15.348 12.283 1.00 94.00 194 SER A N 1
ATOM 1598 C CA . SER A 1 194 ? -2.101 15.293 12.398 1.00 94.00 194 SER A CA 1
ATOM 1599 C C . SER A 1 194 ? -1.629 13.933 12.936 1.00 94.00 194 SER A C 1
ATOM 1601 O O . SER A 1 194 ? -2.405 13.120 13.449 1.00 94.00 194 SER A O 1
ATOM 1603 N N . GLY A 1 195 ? -0.344 13.634 12.774 1.00 94.19 195 GLY A N 1
ATOM 1604 C CA . GLY A 1 195 ? 0.269 12.409 13.288 1.00 94.19 195 GLY A CA 1
ATOM 1605 C C . GLY A 1 195 ? 1.273 11.798 12.325 1.00 94.19 195 GLY A C 1
ATOM 1606 O O . GLY A 1 195 ? 1.690 12.442 11.366 1.00 94.19 195 GLY A O 1
ATOM 1607 N N . SER A 1 196 ? 1.652 10.551 12.591 1.00 95.12 196 SER A N 1
ATOM 1608 C CA . SER A 1 196 ? 2.608 9.817 11.766 1.00 95.12 196 SER A CA 1
ATOM 1609 C C . SER A 1 196 ? 1.890 8.921 10.755 1.00 95.12 196 SER A C 1
ATOM 1611 O O . SER A 1 196 ? 0.916 8.237 11.088 1.00 95.12 196 SER A O 1
ATOM 1613 N N . TYR A 1 197 ? 2.361 8.961 9.512 1.00 94.75 197 TYR A N 1
ATOM 1614 C CA . TYR A 1 197 ? 1.756 8.311 8.357 1.00 94.75 197 TYR A CA 1
ATOM 1615 C C . TYR A 1 197 ? 2.806 7.633 7.475 1.00 94.75 197 TYR A C 1
ATOM 1617 O O . TYR A 1 197 ? 3.996 7.934 7.552 1.00 94.75 197 TYR A O 1
ATOM 1625 N N . GLN A 1 198 ? 2.350 6.717 6.624 1.00 95.56 198 GLN A N 1
ATOM 1626 C CA . GLN A 1 198 ? 3.144 6.036 5.603 1.00 95.56 198 GLN A CA 1
ATOM 1627 C C . GLN A 1 198 ? 2.369 5.984 4.285 1.00 95.56 198 GLN A C 1
ATOM 1629 O O . GLN A 1 198 ? 1.141 5.888 4.276 1.00 95.56 198 GLN A O 1
ATOM 1634 N N 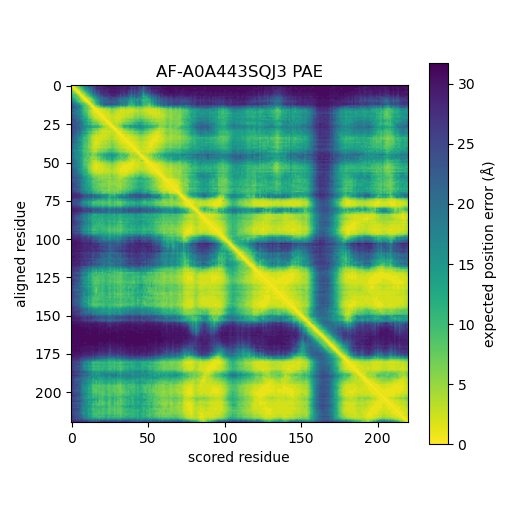. LEU A 1 199 ? 3.095 6.027 3.171 1.00 96.19 199 LEU A N 1
ATOM 1635 C CA . LEU A 1 199 ? 2.557 5.811 1.830 1.00 96.19 199 LEU A CA 1
ATOM 1636 C C . LEU A 1 199 ? 2.838 4.380 1.394 1.00 96.19 199 LEU A C 1
ATOM 1638 O O . LEU A 1 199 ? 3.945 3.881 1.598 1.00 96.19 199 LEU A O 1
ATOM 1642 N N . VAL A 1 200 ? 1.863 3.750 0.747 1.00 96.94 200 VAL A N 1
ATOM 1643 C CA . VAL A 1 200 ? 1.990 2.399 0.193 1.00 96.94 200 VAL A CA 1
ATOM 1644 C C . VAL A 1 200 ? 1.529 2.418 -1.259 1.00 96.94 200 VAL A C 1
ATOM 1646 O O . VAL A 1 200 ? 0.434 2.892 -1.556 1.00 96.94 200 VAL A O 1
ATOM 1649 N N . TYR A 1 201 ? 2.364 1.906 -2.162 1.00 95.88 201 TYR A N 1
ATOM 1650 C CA . TYR A 1 201 ? 1.997 1.664 -3.555 1.00 95.88 201 TYR A CA 1
ATOM 1651 C C . TYR A 1 201 ? 1.413 0.263 -3.692 1.00 95.88 201 TYR A C 1
ATOM 1653 O O . TYR A 1 201 ? 2.085 -0.719 -3.357 1.00 95.88 201 TYR A O 1
ATOM 1661 N N . ILE A 1 202 ? 0.209 0.168 -4.245 1.00 95.12 202 ILE A N 1
ATOM 1662 C CA . ILE A 1 202 ? -0.536 -1.076 -4.394 1.00 95.12 202 ILE A CA 1
ATOM 1663 C C . ILE A 1 202 ? -0.925 -1.241 -5.863 1.00 95.12 202 ILE A C 1
ATOM 1665 O O . ILE A 1 202 ? -1.492 -0.347 -6.489 1.00 95.12 202 ILE A O 1
ATOM 1669 N N . THR A 1 203 ? -0.602 -2.401 -6.425 1.00 92.31 203 THR A N 1
ATOM 1670 C CA . THR A 1 203 ? -1.003 -2.751 -7.791 1.00 92.31 203 THR A CA 1
ATOM 1671 C C . THR A 1 203 ? -2.505 -2.997 -7.886 1.00 92.31 203 THR A C 1
ATOM 1673 O O . THR A 1 203 ? -3.161 -3.319 -6.893 1.00 92.31 203 THR A O 1
ATOM 1676 N N . GLN A 1 204 ? -3.044 -2.991 -9.103 1.00 90.19 204 GLN A N 1
ATOM 1677 C CA . GLN A 1 204 ? -4.422 -3.419 -9.379 1.00 90.19 204 GLN A CA 1
ATOM 1678 C C . GLN A 1 204 ? -4.772 -4.816 -8.817 1.00 90.19 204 GLN A C 1
ATOM 1680 O O . GLN A 1 204 ? -5.934 -5.101 -8.542 1.00 90.19 204 GLN A O 1
ATOM 1685 N N . ASN A 1 205 ? -3.771 -5.687 -8.630 1.00 88.50 205 ASN A N 1
ATOM 1686 C CA . ASN A 1 205 ? -3.935 -7.047 -8.105 1.00 88.50 205 ASN A CA 1
ATOM 1687 C C . ASN A 1 205 ? -3.747 -7.134 -6.576 1.00 88.50 205 ASN A C 1
ATOM 1689 O O . ASN A 1 205 ? -3.769 -8.230 -6.018 1.00 88.50 205 ASN A O 1
ATOM 1693 N N . GLY A 1 206 ? -3.514 -6.007 -5.894 1.00 89.31 206 GLY A N 1
ATOM 1694 C CA . GLY A 1 206 ? -3.320 -5.945 -4.442 1.00 89.31 206 GLY A CA 1
ATOM 1695 C C . GLY A 1 206 ? -1.890 -6.221 -3.964 1.00 89.31 206 GLY A C 1
ATOM 1696 O O . GLY A 1 206 ? -1.642 -6.250 -2.762 1.00 89.31 206 GLY A O 1
ATOM 1697 N N . SER A 1 207 ? -0.926 -6.423 -4.868 1.00 88.88 207 SER A N 1
ATOM 1698 C CA . SER A 1 207 ? 0.489 -6.549 -4.491 1.00 88.88 207 SER A CA 1
ATOM 1699 C C . SER A 1 207 ? 1.086 -5.193 -4.120 1.00 88.88 207 SER A C 1
ATOM 1701 O O . SER A 1 207 ? 0.847 -4.210 -4.817 1.00 88.88 207 SER A O 1
ATOM 1703 N N . VAL A 1 208 ? 1.896 -5.151 -3.062 1.00 92.31 208 VAL A N 1
ATOM 1704 C CA . VAL A 1 208 ? 2.612 -3.944 -2.623 1.00 92.31 208 VAL A CA 1
ATOM 1705 C C . VAL A 1 208 ? 3.967 -3.859 -3.327 1.00 92.31 208 VAL A C 1
ATOM 1707 O O . VAL A 1 208 ? 4.780 -4.771 -3.183 1.00 92.31 208 VAL A O 1
ATOM 1710 N N . LEU A 1 209 ? 4.231 -2.766 -4.052 1.00 90.38 209 LEU A N 1
ATOM 1711 C CA . LEU A 1 209 ? 5.511 -2.557 -4.766 1.00 90.38 209 LEU A CA 1
ATOM 1712 C C . LEU A 1 209 ? 6.467 -1.588 -4.063 1.00 90.38 209 LEU A C 1
ATOM 1714 O O . LEU A 1 209 ? 7.640 -1.485 -4.434 1.00 90.38 209 LEU A O 1
ATOM 1718 N N . GLY A 1 210 ? 5.979 -0.863 -3.058 1.00 92.12 210 GLY A N 1
ATOM 1719 C CA . GLY A 1 210 ? 6.762 0.128 -2.336 1.00 92.12 210 GLY A CA 1
ATOM 1720 C C . GLY A 1 210 ? 6.030 0.670 -1.123 1.00 92.12 210 GLY A C 1
ATOM 1721 O O . GLY A 1 210 ? 4.808 0.799 -1.136 1.00 92.12 210 GLY A O 1
ATOM 1722 N N . MET A 1 211 ? 6.792 1.016 -0.090 1.00 95.12 211 MET A N 1
ATOM 1723 C CA . MET A 1 211 ? 6.296 1.668 1.118 1.00 95.12 211 MET A CA 1
ATOM 1724 C C . MET A 1 211 ? 7.293 2.743 1.556 1.00 95.12 211 MET A C 1
ATOM 1726 O O . MET A 1 211 ? 8.505 2.525 1.485 1.00 95.12 211 MET A O 1
ATOM 1730 N N . SER A 1 212 ? 6.800 3.915 1.953 1.00 95.25 212 SER A N 1
ATOM 1731 C CA . SER A 1 212 ? 7.647 4.988 2.480 1.00 95.25 212 SER A CA 1
ATOM 1732 C C . SER A 1 212 ? 8.134 4.669 3.893 1.00 95.25 212 SER A C 1
ATOM 1734 O O . SER A 1 212 ? 7.538 3.863 4.604 1.00 95.25 212 SER A O 1
ATOM 1736 N N . ALA A 1 213 ? 9.176 5.370 4.344 1.00 93.75 213 ALA A N 1
ATOM 1737 C CA . ALA A 1 213 ? 9.400 5.512 5.780 1.00 93.75 213 ALA A CA 1
ATOM 1738 C C . ALA A 1 213 ? 8.232 6.297 6.423 1.00 93.75 213 ALA A C 1
ATOM 1740 O O . ALA A 1 213 ? 7.570 7.070 5.713 1.00 93.75 213 ALA A O 1
ATOM 1741 N N . PRO A 1 214 ? 7.984 6.145 7.737 1.00 94.44 214 PRO A N 1
ATOM 1742 C CA . PRO A 1 214 ? 7.053 7.006 8.455 1.00 94.44 214 PRO A CA 1
ATOM 1743 C C . PRO A 1 214 ? 7.434 8.484 8.330 1.00 94.44 214 PRO A C 1
ATOM 1745 O O . PRO A 1 214 ? 8.605 8.844 8.463 1.00 94.44 214 PRO A O 1
ATOM 1748 N N . PHE A 1 215 ? 6.442 9.342 8.112 1.00 93.12 215 PHE A N 1
ATOM 1749 C CA . PHE A 1 215 ? 6.590 10.797 8.092 1.00 93.12 215 PHE A CA 1
ATOM 1750 C C . PHE A 1 215 ? 5.453 11.468 8.862 1.00 93.12 215 PHE A C 1
ATOM 1752 O O . PHE A 1 215 ? 4.409 10.863 9.103 1.00 93.12 215 PHE A O 1
ATOM 1759 N N . ASN A 1 216 ? 5.663 12.717 9.275 1.00 93.12 216 ASN A N 1
ATOM 1760 C CA . ASN A 1 216 ? 4.687 13.453 10.070 1.00 93.12 216 ASN A CA 1
ATOM 1761 C C . ASN A 1 216 ? 3.827 14.367 9.195 1.00 93.12 216 ASN A C 1
ATOM 1763 O O . ASN A 1 216 ? 4.327 15.049 8.303 1.00 93.12 216 ASN A O 1
ATOM 1767 N N . VAL A 1 217 ? 2.534 14.392 9.506 1.00 92.69 217 VAL A N 1
ATOM 1768 C CA . VAL A 1 217 ? 1.584 15.410 9.061 1.00 92.69 217 VAL A CA 1
ATOM 1769 C C . VAL A 1 217 ? 1.308 16.312 10.256 1.00 92.69 217 VAL A C 1
ATOM 1771 O O . VAL A 1 217 ? 0.826 15.850 11.293 1.00 92.69 217 VAL A O 1
ATOM 1774 N N . GLU A 1 218 ? 1.632 17.590 10.124 1.00 92.38 218 GLU A N 1
ATOM 1775 C CA . GLU A 1 218 ? 1.561 18.566 11.206 1.00 92.38 218 GLU A CA 1
ATOM 1776 C C . GLU A 1 218 ? 0.206 19.286 11.230 1.00 92.38 218 GLU A C 1
ATOM 1778 O O . GLU A 1 218 ? -0.476 19.442 10.209 1.00 92.38 218 GLU A O 1
ATOM 1783 N N . SER A 1 219 ? -0.204 19.717 12.423 1.00 86.44 219 SER A N 1
ATOM 1784 C CA . SER A 1 219 ? -1.214 20.768 12.552 1.00 86.44 219 SER A CA 1
ATOM 1785 C C . SER A 1 219 ? -0.598 22.108 12.146 1.00 86.44 219 SER A C 1
ATOM 1787 O O . SER A 1 219 ? 0.612 22.277 12.279 1.00 86.44 219 SER A O 1
ATOM 1789 N N . GLN A 1 220 ? -1.417 23.044 11.660 1.00 69.25 220 GLN A N 1
ATOM 1790 C CA . GLN A 1 220 ? -0.972 24.433 11.485 1.00 69.25 220 GLN A CA 1
ATOM 1791 C C . GLN A 1 220 ? -0.512 25.059 12.803 1.00 69.25 220 GLN A C 1
ATOM 1793 O O . GLN A 1 220 ? -1.049 24.653 13.862 1.00 69.25 220 GLN A O 1
#

Secondary structure (DSSP, 8-state):
-------PPPPPPPP-------TTSBTTB---EEEEEEEE-TT--SSSS--EEEEEEEPPPPHHHHHHTT-S--EEEE----S-EETTS-EEEEEEEEE--S----TTHHHHHHHGGGGS-TT-EEEEEETT--STT--SEEEEPP-S-BSS---------------------GGGTTEEEEEEEE-GGG--S-EEEEEEEE-TTS-EEEEPPPEEEE--

Nearest PDB structures (foldseek):
  8vvm-assembly1_I  TM=4.722E-01  e=8.969E-03  Homo sapiens
  6ngg-assembly1_A  TM=4.537E-01  e=2.648E-02  Homo sapiens
  8vvo-assembly1_I  TM=4.792E-01  e=7.820E-02  Homo sapiens
  2v94-assembly1_A  TM=3.897E-01  e=8.091E-01  Pyrococcus abyssi
  1ntl-assembly1_B  TM=3.453E-01  e=1.431E+00  Mus musculus

InterPro domains:
  IPR000300 Inositol polyphosphate-related phosphatase [PF22669] (8-53)
  IPR036691 Endonuclease/exonuclease/phosphatase superfamily [G3DSA:3.60.10.10] (2-77)
  IPR036691 Endonuclease/exonuclease/phosphatase superfamily [SSF56219] (8-60)
  IPR041611 SKICH domain [PF17751] (121-216)
  IPR046985 Inositol 5-phosphatase [PTHR11200] (6-157)

Sequence (220 aa):
IDSKKGRSRRPAFTDRILYRVNPHVYNDVKLHMNQLEYASHYEYKQSDHKPVTSLFSVKIFTKLAMNKLHLEEPINVTFPVFGNWCVYRDATVWYRVSCVRYYSQSEDTLNERENFIRGISSFDWIALYKSDFTSLDDYVCYTWASCSAHLRCPEIAQEIPSTSHSSQSAEIDSSNAGERWFKVTFPDQSLLISGSYQLVYITQNGSVLGMSAPFNVESQ

Foldseek 3Di:
DDPPPPPDDDQDPADDDDDDAPQPPAPPGGWDKDWPDKDWAPVDDPDSHTDIDIDMDTDDDDPVRCQVRVPDLQWAKAWDDADAAAALAKDKTKIKIFGDHPDDPDPVCLVVLVCSLVVADQLKKKFKAAPPDDDPVRTLDIDGWDSDFDPDDPDRPDDDPDDDDDDDDDDDPPPPSNMTMTMDIDHNVSGHDWHKMKMWIAGSVGDTRYIYDIDTHDYD

Radius of gyration: 25.16 Å; Cα contacts (8 Å, |Δi|>4): 341; chains: 1; bounding box: 63×66×69 Å

Organism: NCBI:txid299467

Solvent-accessible surface area (backbone atoms only — not comparable to full-atom values): 14041 Å² total; per-residue (Å²): 135,85,78,80,75,72,85,74,75,76,82,72,83,73,66,77,92,83,86,84,81,69,35,76,79,44,88,98,44,74,55,57,71,44,79,77,46,76,51,72,43,76,86,55,74,93,49,94,68,44,57,64,51,71,42,72,50,69,74,75,77,51,73,68,53,31,60,76,68,66,72,58,80,47,63,40,40,43,47,66,88,65,86,84,42,44,43,67,37,70,38,68,46,50,36,38,45,35,67,69,72,96,77,82,97,58,89,76,49,63,69,56,54,62,54,51,66,70,73,56,49,79,63,14,30,38,32,38,27,50,64,80,60,90,51,92,83,56,49,74,40,72,44,64,39,59,76,61,70,41,96,57,75,82,79,75,93,63,93,68,86,89,75,81,89,80,97,67,86,79,78,80,75,77,84,58,80,63,55,40,28,31,61,43,68,47,56,29,88,64,33,82,67,59,48,54,27,28,44,37,36,31,42,71,86,68,49,74,46,27,61,33,70,73,44,63,30,36,70,132

Mean predicted aligned error: 13.45 Å